Protein AF-0000000077392538 (afdb_homodimer)

Foldseek 3Di:
DVVVVVVVVVVVVVVVVVVVVVVVVVVVVVVVVVLLVVLVVLLVVLVVCCVVLCQDPVNVVVQLVVLQVVQADPVPRDGDSNSSSVSSNVSSVVSSVVSVVVVVVQVVCVVPPRVVVVVVVVVVVVVVVVVVVVVVVVVVVVVVVVVVVVVPPDDPDPPPPD/DVVVVVVVVVVVVVVVVVVVVVVVVVVVVVVVVVLLVVLVVLLVVLVVCCVVLCQDPVNVVVQLVVLQVVQADPVPRDGDSNSSSVSSNVSSVVSSVVSVVVVVVQVVCVVPPRVVVVVVVVVVVVVVVVVVVVVVVVVVVVVVVVVVVVVPPDDPDDPPPD

pLDDT: mean 72.35, std 24.2, range [23.38, 97.94]

Solvent-accessible surface area (backbone atoms only — not comparable to full-atom values): 17116 Å² total; per-residue (Å²): 104,68,68,59,53,53,50,51,36,53,50,47,52,50,47,38,51,52,50,51,52,51,35,51,52,34,46,53,52,30,52,57,39,45,52,52,50,51,47,49,50,52,39,50,52,52,56,62,54,28,68,77,51,66,65,46,40,46,58,47,12,44,52,51,51,51,24,48,64,71,18,40,37,88,88,79,67,46,65,40,64,67,57,25,44,52,43,43,38,53,54,48,52,51,50,49,51,51,32,50,49,48,48,49,50,42,52,61,42,16,75,67,72,49,48,62,55,52,56,49,46,53,50,46,48,48,46,46,49,49,45,48,49,47,46,48,50,46,48,50,48,50,51,48,48,50,54,55,53,67,66,57,69,60,82,78,74,82,78,76,77,124,106,68,67,57,51,54,51,52,35,53,51,46,52,51,49,38,51,52,49,50,52,51,35,51,54,35,45,54,50,29,53,56,39,47,52,54,50,52,47,50,49,52,38,49,52,52,54,63,53,28,69,78,50,65,66,46,41,46,57,48,12,44,51,52,52,51,26,48,63,72,19,41,36,88,87,79,67,45,66,41,63,67,55,26,44,50,44,43,38,53,54,47,50,52,49,48,52,52,32,50,49,48,48,50,50,43,51,61,43,16,74,66,75,48,47,62,57,51,57,48,48,52,51,47,47,49,46,46,51,50,45,47,50,48,46,49,50,46,48,50,48,49,51,52,48,49,56,56,54,67,65,56,72,60,82,79,74,79,80,72,79,124

Structure (mmCIF, N/CA/C/O backbone):
data_AF-0000000077392538-model_v1
#
loop_
_entity.id
_entity.type
_entity.pdbx_description
1 polymer 'Uncharacterized protein'
#
loop_
_atom_site.group_PDB
_atom_site.id
_atom_site.type_symbol
_atom_site.label_atom_id
_atom_site.label_alt_id
_atom_site.label_comp_id
_atom_site.label_asym_id
_atom_site.label_entity_id
_atom_site.label_seq_id
_atom_site.pdbx_PDB_ins_code
_atom_site.Cartn_x
_atom_site.Cartn_y
_atom_site.Cartn_z
_atom_site.occupancy
_atom_site.B_iso_or_equiv
_atom_site.auth_seq_id
_atom_site.auth_comp_id
_atom_site.auth_asym_id
_atom_site.auth_atom_id
_atom_site.pdbx_PDB_model_num
ATOM 1 N N . ASP A 1 1 ? 5.191 -51.5 -17.812 1 85.44 1 ASP A N 1
ATOM 2 C CA . ASP A 1 1 ? 3.932 -52 -18.359 1 85.44 1 ASP A CA 1
ATOM 3 C C . ASP A 1 1 ? 2.971 -50.844 -18.656 1 85.44 1 ASP A C 1
ATOM 5 O O . ASP A 1 1 ? 3.141 -49.75 -18.141 1 85.44 1 ASP A O 1
ATOM 9 N N . ARG A 1 2 ? 2.105 -51.125 -19.625 1 90.12 2 ARG A N 1
ATOM 10 C CA . ARG A 1 2 ? 1.117 -50.125 -20.047 1 90.12 2 ARG A CA 1
ATOM 11 C C . ARG A 1 2 ? 0.293 -49.625 -18.859 1 90.12 2 ARG A C 1
ATOM 13 O O . ARG A 1 2 ? -0.03 -48.438 -18.766 1 90.12 2 ARG A O 1
ATOM 20 N N . SER A 1 3 ? 0.02 -50.5 -17.938 1 91.38 3 SER A N 1
ATOM 21 C CA . SER A 1 3 ? -0.771 -50.156 -16.75 1 91.38 3 SER A CA 1
ATOM 22 C C . SER A 1 3 ? -0.039 -49.156 -15.867 1 91.38 3 SER A C 1
ATOM 24 O O . SER A 1 3 ? -0.646 -48.219 -15.352 1 91.38 3 SER A O 1
ATOM 26 N N . ASP A 1 4 ? 1.268 -49.406 -15.68 1 93.56 4 ASP A N 1
ATOM 27 C CA . ASP A 1 4 ? 2.086 -48.5 -14.867 1 93.56 4 ASP A CA 1
ATOM 28 C C . ASP A 1 4 ? 2.158 -47.094 -15.5 1 93.56 4 ASP A C 1
ATOM 30 O O . ASP A 1 4 ? 2.084 -46.094 -14.797 1 93.56 4 ASP A O 1
ATOM 34 N N . LEU A 1 5 ? 2.33 -47.062 -16.891 1 93.38 5 LEU A N 1
ATOM 35 C CA . LEU A 1 5 ? 2.418 -45.781 -17.609 1 93.38 5 LEU A CA 1
ATOM 36 C C . LEU A 1 5 ? 1.112 -45 -17.5 1 93.38 5 LEU A C 1
ATOM 38 O O . LEU A 1 5 ? 1.126 -43.781 -17.344 1 93.38 5 LEU A O 1
ATOM 42 N N . MET A 1 6 ? -0.049 -45.719 -17.609 1 93.88 6 MET A N 1
ATOM 43 C CA . MET A 1 6 ? -1.365 -45.094 -17.484 1 93.88 6 MET A CA 1
ATOM 44 C C . MET A 1 6 ? -1.565 -44.531 -16.094 1 93.88 6 MET A C 1
ATOM 46 O O . MET A 1 6 ? -2.145 -43.438 -15.945 1 93.88 6 MET A O 1
ATOM 50 N N . ASP A 1 7 ? -1.05 -45.25 -15.078 1 95.38 7 ASP A N 1
ATOM 51 C CA . ASP A 1 7 ? -1.126 -44.781 -13.695 1 95.38 7 ASP A CA 1
ATOM 52 C C . ASP A 1 7 ? -0.301 -43.5 -13.516 1 95.38 7 ASP A C 1
ATOM 54 O O . ASP A 1 7 ? -0.741 -42.562 -12.852 1 95.38 7 ASP A O 1
ATOM 58 N N . GLN A 1 8 ? 0.878 -43.531 -14.055 1 95.69 8 GLN A N 1
ATOM 59 C CA . GLN A 1 8 ? 1.755 -42.344 -13.953 1 95.69 8 GLN A CA 1
ATOM 60 C C . GLN A 1 8 ? 1.142 -41.156 -14.648 1 95.69 8 GLN A C 1
ATOM 62 O O . GLN A 1 8 ? 1.219 -40.031 -14.133 1 95.69 8 GLN A O 1
ATOM 67 N N . LEU A 1 9 ? 0.521 -41.312 -15.758 1 96.5 9 LEU A N 1
ATOM 68 C CA . LEU A 1 9 ? -0.132 -40.25 -16.484 1 96.5 9 LEU A CA 1
ATOM 69 C C . LEU A 1 9 ? -1.296 -39.656 -15.688 1 96.5 9 LEU A C 1
ATOM 71 O O . LEU A 1 9 ? -1.452 -38.438 -15.602 1 96.5 9 LEU A O 1
ATOM 75 N N . THR A 1 10 ? -2.104 -40.594 -15.188 1 95.81 10 THR A N 1
ATOM 76 C CA . THR A 1 10 ? -3.23 -40.156 -14.367 1 95.81 10 THR A CA 1
ATOM 77 C C . THR A 1 10 ? -2.75 -39.312 -13.195 1 95.81 10 THR A C 1
ATOM 79 O O . THR A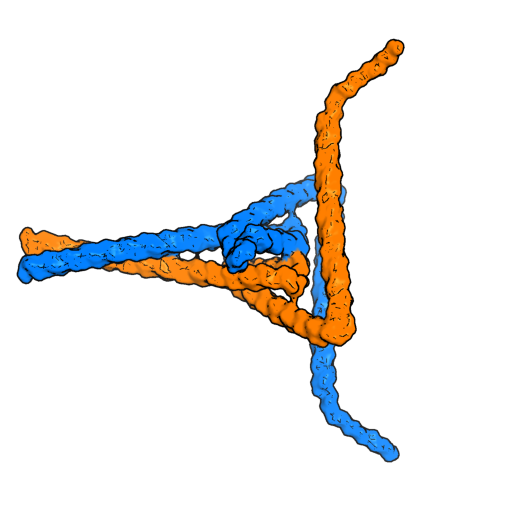 1 10 ? -3.33 -38.25 -12.898 1 95.81 10 THR A O 1
ATOM 82 N N . ARG A 1 11 ? -1.688 -39.625 -12.531 1 96.44 11 ARG A N 1
ATOM 83 C CA . ARG A 1 11 ? -1.139 -38.906 -11.406 1 96.44 11 ARG A CA 1
ATOM 84 C C . ARG A 1 11 ? -0.616 -37.531 -11.852 1 96.44 11 ARG A C 1
ATOM 86 O O . ARG A 1 11 ? -0.825 -36.531 -11.164 1 96.44 11 ARG A O 1
ATOM 93 N N . SER A 1 12 ? 0.036 -37.594 -12.961 1 96.31 12 SER A N 1
ATOM 94 C CA . SER A 1 12 ? 0.588 -36.344 -13.477 1 96.31 12 SER A CA 1
ATOM 95 C C . SER A 1 12 ? -0.518 -35.344 -13.82 1 96.31 12 SER A C 1
ATOM 97 O O . SER A 1 12 ? -0.391 -34.156 -13.555 1 96.31 12 SER A O 1
ATOM 99 N N . GLU A 1 13 ? -1.588 -35.875 -14.352 1 95.69 13 GLU A N 1
ATOM 100 C CA . GLU A 1 13 ? -2.727 -35.031 -14.703 1 95.69 13 GLU A CA 1
ATOM 101 C C . GLU A 1 13 ? -3.387 -34.438 -13.453 1 95.69 13 GLU A C 1
ATOM 103 O O . GLU A 1 13 ? -3.826 -33.281 -13.445 1 95.69 13 GLU A O 1
ATOM 108 N N . GLU A 1 14 ? -3.434 -35.219 -12.461 1 96.31 14 GLU A N 1
ATOM 109 C CA . GLU A 1 14 ? -3.973 -34.75 -11.188 1 96.31 14 GLU A CA 1
ATOM 110 C C . GLU A 1 14 ? -3.1 -33.656 -10.594 1 96.31 14 GLU A C 1
ATOM 112 O O . GLU A 1 14 ? -3.613 -32.656 -10.07 1 96.31 14 GLU A O 1
ATOM 117 N N . ASP A 1 15 ? -1.829 -33.875 -10.672 1 97.12 15 ASP A N 1
ATOM 118 C CA . ASP A 1 15 ? -0.884 -32.875 -10.203 1 97.12 15 ASP A CA 1
ATOM 119 C C . ASP A 1 15 ? -1.049 -31.578 -10.977 1 97.12 15 ASP A C 1
ATOM 121 O O . ASP A 1 15 ? -1.02 -30.484 -10.391 1 97.12 15 ASP A O 1
ATOM 125 N N . LYS A 1 16 ? -1.181 -31.719 -12.227 1 96.75 16 LYS A N 1
ATOM 126 C CA . LYS A 1 16 ? -1.375 -30.547 -13.07 1 96.75 16 LYS A CA 1
ATOM 127 C C . LYS A 1 16 ? -2.621 -29.766 -12.656 1 96.75 16 LYS A C 1
ATOM 129 O O . LYS A 1 16 ? -2.602 -28.531 -12.609 1 96.75 16 LYS A O 1
ATOM 134 N N . GLN A 1 17 ? -3.59 -30.5 -12.422 1 96.31 17 GLN A N 1
ATOM 135 C CA . GLN A 1 17 ? -4.836 -29.875 -12 1 96.31 17 GLN A CA 1
ATOM 136 C C . GLN A 1 17 ? -4.656 -29.125 -10.68 1 96.31 17 GLN A C 1
ATOM 138 O O . GLN A 1 17 ? -5.156 -28.016 -10.523 1 96.31 17 GLN A O 1
ATOM 143 N N . THR A 1 18 ? -3.975 -29.766 -9.766 1 97.62 18 THR A N 1
ATOM 144 C CA . THR A 1 18 ? -3.703 -29.141 -8.477 1 97.62 18 THR A CA 1
ATOM 145 C C . THR A 1 18 ? -2.846 -27.891 -8.648 1 97.62 18 THR A C 1
ATOM 147 O O . THR A 1 18 ? -3.127 -26.859 -8.047 1 97.62 18 THR A O 1
ATOM 150 N N . LEU A 1 19 ? -1.848 -27.984 -9.461 1 97.88 19 LEU A N 1
ATOM 151 C CA . LEU A 1 19 ? -0.959 -26.859 -9.727 1 97.88 19 LEU A CA 1
ATOM 152 C C . LEU A 1 19 ? -1.718 -25.719 -10.391 1 97.88 19 LEU A C 1
ATOM 154 O O . LEU A 1 19 ? -1.49 -24.547 -10.07 1 97.88 19 LEU A O 1
ATOM 158 N N . THR A 1 20 ? -2.578 -26.109 -11.32 1 97.69 20 THR A N 1
ATOM 159 C CA . THR A 1 20 ? -3.379 -25.109 -12.016 1 97.69 20 THR A CA 1
ATOM 160 C C . THR A 1 20 ? -4.266 -24.344 -11.039 1 97.69 20 THR A C 1
ATOM 162 O O . THR A 1 20 ? -4.367 -23.125 -11.109 1 97.69 20 THR A O 1
ATOM 165 N N . LYS A 1 21 ? -4.871 -25.062 -10.125 1 97.62 21 LYS A N 1
ATOM 166 C CA . LYS A 1 21 ? -5.711 -24.438 -9.109 1 97.62 21 LYS A CA 1
ATOM 167 C C . LYS A 1 21 ? -4.895 -23.5 -8.227 1 97.62 21 LYS A C 1
ATOM 169 O O . LYS A 1 21 ? -5.312 -22.375 -7.953 1 97.62 21 LYS A O 1
ATOM 174 N N . SER A 1 22 ? -3.768 -23.969 -7.824 1 97.81 22 SER A N 1
ATOM 175 C CA . SER A 1 22 ? -2.895 -23.156 -6.973 1 97.81 22 SER A CA 1
ATOM 176 C C . SER A 1 22 ? -2.422 -21.906 -7.695 1 97.81 22 SER A C 1
ATOM 178 O O . SER A 1 22 ? -2.307 -20.844 -7.09 1 97.81 22 SER A O 1
ATOM 180 N N . LEU A 1 23 ? -2.094 -22.062 -8.945 1 97.88 23 LEU A N 1
ATOM 181 C CA . LEU A 1 23 ? -1.659 -20.922 -9.742 1 97.88 23 LEU A CA 1
ATOM 182 C C . LEU A 1 23 ? -2.768 -19.891 -9.859 1 97.88 23 LEU A C 1
ATOM 184 O O . LEU A 1 23 ? -2.514 -18.688 -9.727 1 97.88 23 LEU A O 1
ATOM 188 N N . PHE A 1 24 ? -3.908 -20.391 -10.039 1 97.12 24 PHE A N 1
ATOM 189 C CA . PHE A 1 24 ? -5.051 -19.484 -10.133 1 97.12 24 PHE A CA 1
ATOM 190 C C . PHE A 1 24 ? -5.25 -18.734 -8.828 1 97.12 24 PHE A C 1
ATOM 192 O O . PHE A 1 24 ? -5.496 -17.531 -8.836 1 97.12 24 PHE A O 1
ATOM 199 N N . GLU A 1 25 ? -5.082 -19.328 -7.742 1 96.38 25 GLU A N 1
ATOM 200 C CA . GLU A 1 25 ? -5.262 -18.688 -6.438 1 96.38 25 GLU A CA 1
ATOM 201 C C . GLU A 1 25 ? -4.188 -17.641 -6.188 1 96.38 25 GLU A C 1
ATOM 203 O O . GLU A 1 25 ? -4.48 -16.547 -5.688 1 96.38 25 GLU A O 1
ATOM 208 N N . ALA A 1 26 ? -3.025 -17.984 -6.543 1 96.69 26 ALA A N 1
ATOM 209 C CA . ALA A 1 26 ? -1.908 -17.062 -6.363 1 96.69 26 ALA A CA 1
ATOM 210 C C . ALA A 1 26 ? -2.053 -15.836 -7.266 1 96.69 26 ALA A C 1
ATOM 212 O O . ALA A 1 26 ? -1.765 -14.711 -6.848 1 96.69 26 ALA A O 1
ATOM 213 N N . GLU A 1 27 ? -2.525 -16.047 -8.461 1 96.31 27 GLU A N 1
ATOM 214 C CA . GLU A 1 27 ? -2.688 -14.945 -9.406 1 96.31 27 GLU A CA 1
ATOM 215 C C . GLU A 1 27 ? -3.832 -14.023 -8.992 1 96.31 27 GLU A C 1
ATOM 217 O O . GLU A 1 27 ? -3.748 -12.805 -9.164 1 96.31 27 GLU A O 1
ATOM 222 N N . TYR A 1 28 ? -4.867 -14.617 -8.484 1 95.31 28 TYR A N 1
ATOM 223 C CA . TYR A 1 28 ? -5.988 -13.82 -8.016 1 95.31 28 TYR A CA 1
ATOM 224 C C . TYR A 1 28 ? -5.566 -12.898 -6.875 1 95.31 28 TYR A C 1
ATOM 226 O O . TYR A 1 28 ? -5.879 -11.703 -6.879 1 95.31 28 TYR A O 1
ATOM 234 N N . GLU A 1 29 ? -4.836 -13.453 -5.945 1 94.69 29 GLU A N 1
ATOM 235 C CA . GLU A 1 29 ? -4.348 -12.656 -4.824 1 94.69 29 GLU A CA 1
ATOM 236 C C . GLU A 1 29 ? -3.359 -11.594 -5.289 1 94.69 29 GLU A C 1
ATOM 238 O O . GLU A 1 29 ? -3.387 -10.461 -4.809 1 94.69 29 GLU A O 1
ATOM 243 N N . ALA A 1 30 ? -2.533 -12.023 -6.188 1 95.94 30 ALA A N 1
ATOM 244 C CA . ALA A 1 30 ? -1.553 -11.078 -6.719 1 95.94 30 ALA A CA 1
ATOM 245 C C . ALA A 1 30 ? -2.24 -9.898 -7.398 1 95.94 30 ALA A C 1
ATOM 247 O O . ALA A 1 30 ? -1.785 -8.758 -7.285 1 95.94 30 ALA A O 1
ATOM 248 N N . GLU A 1 31 ? -3.293 -10.148 -8.133 1 95.19 31 GLU A N 1
ATOM 249 C CA . GLU A 1 31 ? -4.027 -9.086 -8.82 1 95.19 31 GLU A CA 1
ATOM 250 C C . GLU A 1 31 ? -4.641 -8.109 -7.82 1 95.19 31 GLU A C 1
ATOM 252 O O . GLU A 1 31 ? -4.621 -6.895 -8.047 1 95.19 31 GLU A O 1
ATOM 257 N N . ARG A 1 32 ? -5.191 -8.648 -6.734 1 96.56 32 ARG A N 1
ATOM 258 C CA . ARG A 1 32 ? -5.73 -7.805 -5.676 1 96.56 32 ARG A CA 1
ATOM 259 C C . ARG A 1 32 ? -4.641 -6.938 -5.055 1 96.56 32 ARG A C 1
ATOM 261 O O . ARG A 1 32 ? -4.832 -5.734 -4.863 1 96.56 32 ARG A O 1
ATOM 268 N N . LEU A 1 33 ? -3.586 -7.492 -4.812 1 97.06 33 LEU A N 1
ATOM 269 C CA . LEU A 1 33 ? -2.459 -6.809 -4.188 1 97.06 33 LEU A CA 1
ATOM 270 C C . LEU A 1 33 ? -1.831 -5.809 -5.152 1 97.06 33 LEU A C 1
ATOM 272 O O . LEU A 1 33 ? -1.381 -4.738 -4.738 1 97.06 33 LEU A O 1
ATOM 276 N N . ARG A 1 34 ? -1.811 -6.121 -6.406 1 97.5 34 ARG A N 1
ATOM 277 C CA . ARG A 1 34 ? -1.326 -5.195 -7.426 1 97.5 34 ARG A CA 1
ATOM 278 C C . ARG A 1 34 ? -2.199 -3.945 -7.488 1 97.5 34 ARG A C 1
ATOM 280 O O . ARG A 1 34 ? -1.7 -2.842 -7.723 1 97.5 34 ARG A O 1
ATOM 287 N N . THR A 1 35 ? -3.451 -4.152 -7.328 1 97.19 35 THR A N 1
ATOM 288 C CA . THR A 1 35 ? -4.371 -3.018 -7.285 1 97.19 35 THR A CA 1
ATOM 289 C C . THR A 1 35 ? -4 -2.064 -6.152 1 97.19 35 THR A C 1
ATOM 291 O O . THR A 1 35 ? -4 -0.845 -6.336 1 97.19 35 THR A O 1
ATOM 294 N N . ILE A 1 36 ? -3.615 -2.564 -4.996 1 97.44 36 ILE A N 1
ATOM 295 C CA . ILE A 1 36 ? -3.195 -1.775 -3.846 1 97.44 36 ILE A CA 1
ATOM 296 C C . ILE A 1 36 ? -1.921 -1.005 -4.188 1 97.44 36 ILE A C 1
ATOM 298 O O . ILE A 1 36 ? -1.839 0.204 -3.955 1 97.44 36 ILE A O 1
ATOM 302 N N . GLU A 1 37 ? -1.034 -1.724 -4.801 1 97.31 37 GLU A N 1
ATOM 303 C CA . GLU A 1 37 ? 0.237 -1.102 -5.156 1 97.31 37 GLU A CA 1
ATOM 304 C C . GLU A 1 37 ? 0.039 0.018 -6.172 1 97.31 37 GLU A C 1
ATOM 306 O O . GLU A 1 37 ? 0.63 1.092 -6.047 1 97.31 37 GLU A O 1
ATOM 311 N N . ASP A 1 38 ? -0.751 -0.265 -7.156 1 95.94 38 ASP A N 1
ATOM 312 C CA . ASP A 1 38 ? -0.995 0.706 -8.219 1 95.94 38 ASP A CA 1
ATOM 313 C C . ASP A 1 38 ? -1.642 1.974 -7.668 1 95.94 38 ASP A C 1
ATOM 315 O O . ASP A 1 38 ? -1.264 3.084 -8.047 1 95.94 38 ASP A O 1
ATOM 319 N N . LYS A 1 39 ? -2.615 1.73 -6.852 1 95.69 39 LYS A N 1
ATOM 320 C CA . LYS A 1 39 ? -3.285 2.885 -6.262 1 95.69 39 LYS A CA 1
ATOM 321 C C . LYS A 1 39 ? -2.336 3.674 -5.363 1 95.69 39 LYS A C 1
ATOM 323 O O . LYS A 1 39 ? -2.338 4.906 -5.379 1 95.69 39 LYS A O 1
ATOM 328 N N . LEU A 1 40 ? -1.559 3 -4.59 1 97.25 40 LEU A N 1
ATOM 329 C CA . LEU A 1 40 ? -0.588 3.648 -3.715 1 97.25 40 LEU A CA 1
ATOM 330 C C . LEU A 1 40 ? 0.453 4.41 -4.527 1 97.25 40 LEU A C 1
ATOM 332 O O . LEU A 1 40 ? 0.823 5.531 -4.172 1 97.25 40 LEU A O 1
ATOM 336 N N . ARG A 1 41 ? 0.839 3.875 -5.617 1 94.94 41 ARG A N 1
ATOM 337 C CA . ARG A 1 41 ? 1.793 4.535 -6.5 1 94.94 41 ARG A CA 1
ATOM 338 C C . ARG A 1 41 ? 1.212 5.824 -7.07 1 94.94 41 ARG A C 1
ATOM 340 O O . ARG A 1 41 ? 1.901 6.844 -7.141 1 94.94 41 ARG A O 1
ATOM 347 N N . SER A 1 42 ? 0.023 5.699 -7.457 1 92.69 42 SER A N 1
ATOM 348 C CA . SER A 1 42 ? -0.661 6.863 -8.008 1 92.69 42 SER A CA 1
ATOM 349 C C . SER A 1 42 ? -0.761 7.984 -6.977 1 92.69 42 SER A C 1
ATOM 351 O O . SER A 1 42 ? -0.483 9.148 -7.285 1 92.69 42 SER A O 1
ATOM 353 N N . VAL A 1 43 ? -1.069 7.672 -5.754 1 93.75 43 VAL A N 1
ATOM 354 C CA . VAL A 1 43 ? -1.211 8.648 -4.676 1 93.75 43 VAL A CA 1
ATOM 355 C C . VAL A 1 43 ? 0.147 9.266 -4.363 1 93.75 43 VAL A C 1
ATOM 357 O O . VAL A 1 43 ? 0.262 10.492 -4.234 1 93.75 43 VAL A O 1
ATOM 360 N N . LEU A 1 44 ? 1.139 8.461 -4.332 1 93.62 44 LEU A N 1
ATOM 361 C CA . LEU A 1 44 ? 2.473 8.945 -3.998 1 93.62 44 LEU A CA 1
ATOM 362 C C . LEU A 1 44 ? 3.01 9.859 -5.094 1 93.62 44 LEU A C 1
ATOM 364 O O . LEU A 1 44 ? 3.691 10.844 -4.809 1 93.62 44 LEU A O 1
ATOM 368 N N . ARG A 1 45 ? 2.654 9.547 -6.285 1 90.12 45 ARG A N 1
ATOM 369 C CA . ARG A 1 45 ? 3.066 10.398 -7.395 1 90.12 45 ARG A CA 1
ATOM 370 C C . ARG A 1 45 ? 2.432 11.781 -7.289 1 90.12 45 ARG A C 1
ATOM 372 O O . ARG A 1 45 ? 3.111 12.797 -7.457 1 90.12 45 ARG A O 1
ATOM 379 N N . THR A 1 46 ? 1.192 11.75 -6.988 1 87.19 46 THR A N 1
ATOM 380 C CA . THR A 1 46 ? 0.483 13.016 -6.852 1 87.19 46 THR A CA 1
ATOM 381 C C . THR A 1 46 ? 1.009 13.805 -5.656 1 87.19 46 THR A C 1
ATOM 383 O O . THR A 1 46 ? 1.201 15.023 -5.746 1 87.19 46 THR A O 1
ATOM 386 N N . MET A 1 47 ? 1.321 13.148 -4.594 1 86.62 47 MET A N 1
ATOM 387 C CA . MET A 1 47 ? 1.792 13.812 -3.381 1 86.62 47 MET A CA 1
ATOM 388 C C . MET A 1 47 ? 3.191 14.383 -3.582 1 86.62 47 MET A C 1
ATOM 390 O O . MET A 1 47 ? 3.5 15.469 -3.08 1 86.62 47 MET A O 1
ATOM 394 N N . ALA A 1 48 ? 3.934 13.664 -4.285 1 86.12 48 ALA A N 1
ATOM 395 C CA . ALA A 1 48 ? 5.297 14.117 -4.551 1 86.12 48 ALA A CA 1
ATOM 396 C C . ALA A 1 48 ? 5.297 15.375 -5.418 1 86.12 48 ALA A C 1
ATOM 398 O O . ALA A 1 48 ? 6.191 16.219 -5.305 1 86.12 48 ALA A O 1
ATOM 399 N N . ALA A 1 49 ? 4.309 15.477 -6.203 1 78.44 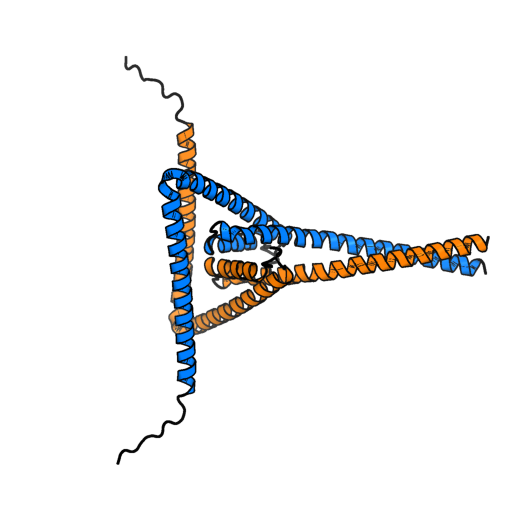49 ALA A N 1
ATOM 400 C CA . ALA A 1 49 ? 4.211 16.625 -7.105 1 78.44 49 ALA A CA 1
ATOM 401 C C . ALA A 1 49 ? 3.645 17.844 -6.383 1 78.44 49 ALA A C 1
ATOM 403 O O . ALA A 1 49 ? 3.822 18.969 -6.836 1 78.44 49 ALA A O 1
ATOM 404 N N . LEU A 1 50 ? 3.045 17.641 -5.254 1 70.62 50 LEU A N 1
ATOM 405 C CA . LEU A 1 50 ? 2.354 18.703 -4.523 1 70.62 50 LEU A CA 1
ATOM 406 C C . LEU A 1 50 ? 3.352 19.672 -3.885 1 70.62 50 LEU A C 1
ATOM 408 O O . LEU A 1 50 ? 3.023 20.828 -3.627 1 70.62 50 LEU A O 1
ATOM 412 N N . HIS A 1 51 ? 4.496 19.172 -3.559 1 64.56 51 HIS A N 1
ATOM 413 C CA . HIS A 1 51 ? 5.484 20.125 -3.062 1 64.56 51 HIS A CA 1
ATOM 414 C C . HIS A 1 51 ? 5.566 21.359 -3.963 1 64.56 51 HIS A C 1
ATOM 416 O O . HIS A 1 51 ? 5.738 22.469 -3.477 1 64.56 51 HIS A O 1
ATOM 422 N N . THR A 1 52 ? 5.316 21.031 -5.125 1 60.34 52 THR A N 1
ATOM 423 C CA . THR A 1 52 ? 5.383 22.156 -6.055 1 60.34 52 THR A CA 1
ATOM 424 C C . THR A 1 52 ? 4.098 22.984 -6 1 60.34 52 THR A C 1
ATOM 426 O O . THR A 1 52 ? 4.074 24.125 -6.441 1 60.34 52 THR A O 1
ATOM 429 N N . MET A 1 53 ? 3.064 22.453 -5.398 1 61.16 53 MET A N 1
ATOM 430 C CA . MET A 1 53 ? 1.753 23.078 -5.445 1 61.16 53 MET A CA 1
ATOM 431 C C . MET A 1 53 ? 1.451 23.797 -4.133 1 61.16 53 MET A C 1
ATOM 433 O O . MET A 1 53 ? 0.398 24.422 -3.99 1 61.16 53 MET A O 1
ATOM 437 N N . SER A 1 54 ? 2.373 23.766 -3.213 1 65.69 54 SER A N 1
ATOM 438 C CA . SER A 1 54 ? 2.258 24.484 -1.95 1 65.69 54 SER A CA 1
ATOM 439 C C . SER A 1 54 ? 1.21 23.844 -1.044 1 65.69 54 SER A C 1
ATOM 441 O O . SER A 1 54 ? 0.418 24.547 -0.412 1 65.69 54 SER A O 1
ATOM 443 N N . LEU A 1 55 ? 1.006 22.625 -1.21 1 73.75 55 LEU A N 1
ATOM 444 C CA . LEU A 1 55 ? 0.135 21.969 -0.241 1 73.75 55 LEU A CA 1
ATOM 445 C C . LEU A 1 55 ? 0.748 22 1.154 1 73.75 55 LEU A C 1
ATOM 447 O O . LEU A 1 55 ? 1.868 21.531 1.358 1 73.75 55 LEU A O 1
ATOM 451 N N . SER A 1 56 ? -0.014 22.641 1.997 1 76.88 56 SER A N 1
ATOM 452 C CA . SER A 1 56 ? 0.501 22.828 3.35 1 76.88 56 SER A CA 1
ATOM 453 C C . SER A 1 56 ? 0.542 21.5 4.109 1 76.88 56 SER A C 1
ATOM 455 O O . SER A 1 56 ? -0.184 20.562 3.771 1 76.88 56 SER A O 1
ATOM 457 N N . ARG A 1 57 ? 1.353 21.5 5.113 1 81.88 57 ARG A N 1
ATOM 458 C CA . ARG A 1 57 ? 1.421 20.344 6.008 1 81.88 57 ARG A CA 1
ATOM 459 C C . ARG A 1 57 ? 0.063 20.062 6.645 1 81.88 57 ARG A C 1
ATOM 461 O O . ARG A 1 57 ? -0.344 18.906 6.77 1 81.88 57 ARG A O 1
ATOM 468 N N . ARG A 1 58 ? -0.61 21.109 6.91 1 85 58 ARG A N 1
ATOM 469 C CA . ARG A 1 58 ? -1.916 20.984 7.551 1 85 58 ARG A CA 1
ATOM 470 C C . ARG A 1 58 ? -2.932 20.359 6.602 1 85 58 ARG A C 1
ATOM 472 O O . ARG A 1 58 ? -3.717 19.5 7.008 1 85 58 ARG A O 1
ATOM 479 N N . SER A 1 59 ? -2.887 20.781 5.367 1 86.06 59 SER A N 1
ATOM 480 C CA . SER A 1 59 ? -3.82 20.25 4.379 1 86.06 59 SER A CA 1
ATOM 481 C C . SER A 1 59 ? -3.564 18.781 4.113 1 86.06 59 SER A C 1
ATOM 483 O O . SER A 1 59 ? -4.504 17.984 4.027 1 86.06 59 SER A O 1
ATOM 485 N N . VAL A 1 60 ? -2.336 18.484 4.062 1 89.06 60 VAL A N 1
ATOM 486 C CA . VAL A 1 60 ? -1.966 17.078 3.832 1 89.06 60 VAL A CA 1
ATOM 487 C C . VAL A 1 60 ? -2.398 16.234 5.023 1 89.06 60 VAL A C 1
ATOM 489 O O . VAL A 1 60 ? -2.994 15.164 4.844 1 89.06 60 VAL A O 1
ATOM 492 N N . GLY A 1 61 ? -2.115 16.703 6.199 1 88.69 61 GLY A N 1
ATOM 493 C CA . GLY A 1 61 ? -2.533 16 7.402 1 88.69 61 GLY A CA 1
ATOM 494 C C . GLY A 1 61 ? -4.035 15.805 7.488 1 88.69 61 GLY A C 1
ATOM 495 O O . GLY A 1 61 ? -4.508 14.734 7.871 1 88.69 61 GLY A O 1
ATOM 496 N N . ARG A 1 62 ? -4.758 16.859 7.121 1 86.12 62 ARG A N 1
ATOM 497 C CA . ARG A 1 62 ? -6.215 16.766 7.121 1 86.12 62 ARG A CA 1
ATOM 498 C C . ARG A 1 62 ? -6.699 15.672 6.172 1 86.12 62 ARG A C 1
ATOM 500 O O . ARG A 1 62 ? -7.562 14.875 6.531 1 86.12 62 ARG A O 1
ATOM 507 N N . ILE A 1 63 ? -6.152 15.672 4.992 1 90.44 63 ILE A N 1
ATOM 508 C CA . ILE A 1 63 ? -6.547 14.711 3.969 1 90.44 63 ILE A CA 1
ATOM 509 C C . ILE A 1 63 ? -6.297 13.289 4.469 1 90.44 63 ILE A C 1
ATOM 511 O O . ILE A 1 63 ? -7.156 12.414 4.332 1 90.44 63 ILE A O 1
ATOM 515 N N . ILE A 1 64 ? -5.137 13.109 5.098 1 93 64 ILE A N 1
ATOM 516 C CA . ILE A 1 64 ? -4.738 11.789 5.562 1 93 64 ILE A CA 1
ATOM 517 C C . ILE A 1 64 ? -5.652 11.344 6.707 1 93 64 ILE A C 1
ATOM 519 O O . ILE A 1 64 ? -6.176 10.227 6.699 1 93 64 ILE A O 1
ATOM 523 N N . ILE A 1 65 ? -5.891 12.258 7.641 1 89.81 65 ILE A N 1
ATOM 524 C CA . ILE A 1 65 ? -6.688 11.945 8.82 1 89.81 65 ILE A CA 1
ATOM 525 C C . ILE A 1 65 ? -8.125 11.633 8.398 1 89.81 65 ILE A C 1
ATOM 527 O O . ILE A 1 65 ? -8.711 10.656 8.859 1 89.81 65 ILE A O 1
ATOM 531 N N . GLU A 1 66 ? -8.594 12.391 7.508 1 89.31 66 GLU A N 1
ATOM 532 C CA . GLU A 1 66 ? -9.953 12.172 7.023 1 89.31 66 GLU A CA 1
ATOM 533 C C . GLU A 1 66 ? -10.078 10.836 6.293 1 89.31 66 GLU A C 1
ATOM 535 O O . GLU A 1 66 ? -11.078 10.133 6.438 1 89.31 66 GLU A O 1
ATOM 540 N N . ALA A 1 67 ? -9.07 10.547 5.5 1 93.38 67 ALA A N 1
ATOM 541 C CA . ALA A 1 67 ? -9.102 9.289 4.766 1 93.38 67 ALA A CA 1
ATOM 542 C C . ALA A 1 67 ? -9.07 8.094 5.719 1 93.38 67 ALA A C 1
ATOM 544 O O . ALA A 1 67 ? -9.773 7.105 5.508 1 93.38 67 ALA A O 1
ATOM 545 N N . VAL A 1 68 ? -8.297 8.18 6.812 1 93.25 68 VAL A N 1
ATOM 546 C CA . VAL A 1 68 ? -8.227 7.117 7.805 1 93.25 68 VAL A CA 1
ATOM 547 C C . VAL A 1 68 ? -9.586 6.973 8.5 1 93.25 68 VAL A C 1
ATOM 549 O O . VAL A 1 68 ? -10.117 5.863 8.617 1 93.25 68 VAL A O 1
ATOM 552 N N . GLU A 1 69 ? -10.148 8.055 8.875 1 89 69 GLU A N 1
ATOM 553 C CA . GLU A 1 69 ? -11.422 8.055 9.586 1 89 69 GLU A CA 1
ATOM 554 C C . GLU A 1 69 ? -12.523 7.438 8.727 1 89 69 GLU A C 1
ATOM 556 O O . GLU A 1 69 ? -13.383 6.707 9.234 1 89 69 GLU A O 1
ATOM 561 N N . ARG A 1 70 ? -12.414 7.691 7.484 1 92.5 70 ARG A N 1
ATOM 562 C CA . ARG A 1 70 ? -13.445 7.219 6.57 1 92.5 70 ARG A CA 1
ATOM 563 C C . ARG A 1 70 ? -13.266 5.734 6.262 1 92.5 70 ARG A C 1
ATOM 565 O O . ARG A 1 70 ? -14.203 5.074 5.797 1 92.5 70 ARG A O 1
ATOM 572 N N . SER A 1 71 ? -12.047 5.23 6.508 1 93.94 71 SER A N 1
ATOM 573 C CA . SER A 1 71 ? -11.742 3.887 6.027 1 93.94 71 SER A CA 1
ATOM 574 C C . SER A 1 71 ? -11.711 2.883 7.176 1 93.94 71 SER A C 1
ATOM 576 O O . SER A 1 71 ? -11.477 1.692 6.961 1 93.94 71 SER A O 1
ATOM 578 N N . VAL A 1 72 ? -11.992 3.303 8.367 1 92.38 72 VAL A N 1
ATOM 579 C CA . VAL A 1 72 ? -11.969 2.418 9.523 1 92.38 72 VAL A CA 1
ATOM 580 C C . VAL A 1 72 ? -13.383 1.93 9.828 1 92.38 72 VAL A C 1
ATOM 582 O O . VAL A 1 72 ? -14.328 2.725 9.867 1 92.38 72 VAL A O 1
ATOM 585 N N . ASP A 1 73 ? -13.477 0.6 9.953 1 90.44 73 ASP A N 1
ATOM 586 C CA . ASP A 1 73 ? -14.75 0.02 10.367 1 90.44 73 ASP A CA 1
ATOM 587 C C . ASP A 1 73 ? -15.008 0.269 11.852 1 90.44 73 ASP A C 1
ATOM 589 O O . ASP A 1 73 ? -14.211 -0.14 12.703 1 90.44 73 ASP A O 1
ATOM 593 N N . PRO A 1 74 ? -16.141 0.849 12.172 1 86.75 74 PRO A N 1
ATOM 594 C CA . PRO A 1 74 ? -16.406 1.21 13.57 1 86.75 74 PRO A CA 1
ATOM 595 C C . PRO A 1 74 ? -16.547 -0.01 14.477 1 86.75 74 PRO A C 1
ATOM 597 O O . PRO A 1 74 ? -16.266 0.071 15.672 1 86.75 74 PRO A O 1
ATOM 600 N N . GLN A 1 75 ? -16.953 -1.175 13.891 1 88.31 75 GLN A N 1
ATOM 601 C CA . GLN A 1 75 ? -17.188 -2.367 14.695 1 88.31 75 GLN A CA 1
ATOM 602 C C . GLN A 1 75 ? -15.898 -3.168 14.875 1 88.31 75 GLN A C 1
ATOM 604 O O . GLN A 1 75 ? -15.555 -3.561 15.992 1 88.31 75 GLN A O 1
ATOM 609 N N . THR A 1 76 ? -15.047 -3.324 13.844 1 86.12 76 THR A N 1
ATOM 610 C CA . THR A 1 76 ? -13.883 -4.195 13.883 1 86.12 76 THR A CA 1
ATOM 611 C C . THR A 1 76 ? -12.609 -3.381 14.117 1 86.12 76 THR A C 1
ATOM 613 O O . THR A 1 76 ? -11.562 -3.938 14.461 1 86.12 76 THR A O 1
ATOM 616 N N . LYS A 1 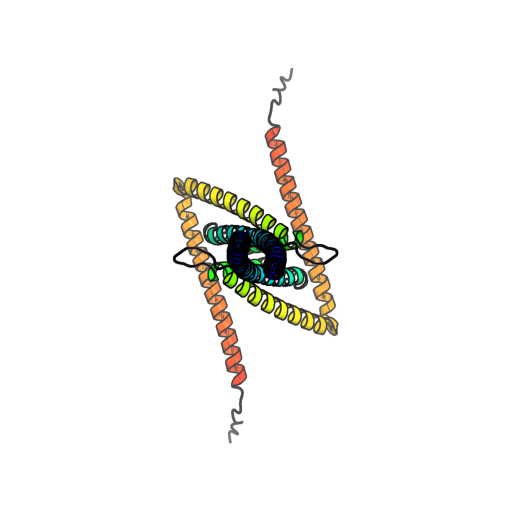77 ? -12.664 -2.133 13.859 1 84.19 77 LYS A N 1
ATOM 617 C CA . LYS A 1 77 ? -11.547 -1.208 13.984 1 84.19 77 LYS A CA 1
ATOM 618 C C . LYS A 1 77 ? -10.484 -1.483 12.922 1 84.19 77 LYS A C 1
ATOM 620 O O . LYS A 1 77 ? -9.352 -1.016 13.031 1 84.19 77 LYS A O 1
ATOM 625 N N . GLU A 1 78 ? -10.945 -2.236 11.93 1 89.69 78 GLU A N 1
ATOM 626 C CA . GLU A 1 78 ? -10.039 -2.518 10.82 1 89.69 78 GLU A CA 1
ATOM 627 C C . GLU A 1 78 ? -10.164 -1.466 9.727 1 89.69 78 GLU A C 1
ATOM 629 O O . GLU A 1 78 ? -11.258 -0.983 9.438 1 89.69 78 GLU A O 1
ATOM 634 N N . CYS A 1 79 ? -9.047 -1.108 9.156 1 92.19 79 CYS A N 1
ATOM 635 C CA . CYS A 1 79 ? -9.031 -0.122 8.086 1 92.19 79 CYS A CA 1
ATOM 636 C C . CYS A 1 79 ? -9.156 -0.796 6.723 1 92.19 79 CYS A C 1
ATOM 638 O O . CYS A 1 79 ? -8.43 -1.75 6.43 1 92.19 79 CYS A O 1
ATOM 640 N N . ASN A 1 80 ? -10.055 -0.389 5.934 1 96.56 80 ASN A N 1
ATOM 641 C CA . ASN A 1 80 ? -10.156 -0.819 4.543 1 96.56 80 ASN A CA 1
ATOM 642 C C . ASN A 1 80 ? -9.148 -0.097 3.658 1 96.56 80 ASN A C 1
ATOM 644 O O . ASN A 1 80 ? -9.352 1.062 3.291 1 96.56 80 ASN A O 1
ATOM 648 N N . ILE A 1 81 ? -8.18 -0.807 3.248 1 97.75 81 ILE A N 1
ATOM 649 C CA . ILE A 1 81 ? -7.035 -0.22 2.562 1 97.75 81 ILE A CA 1
ATOM 650 C C . ILE A 1 81 ? -7.477 0.336 1.209 1 97.75 81 ILE A C 1
ATOM 652 O O . ILE A 1 81 ? -7.066 1.433 0.82 1 97.75 81 ILE A O 1
ATOM 656 N N . ILE A 1 82 ? -8.312 -0.374 0.487 1 97.06 82 ILE A N 1
ATOM 657 C CA . ILE A 1 82 ? -8.742 0.048 -0.842 1 97.06 82 ILE A CA 1
ATOM 658 C C . ILE A 1 82 ? -9.562 1.332 -0.739 1 97.06 82 ILE A C 1
ATOM 660 O O . ILE A 1 82 ? -9.375 2.258 -1.533 1 97.06 82 ILE A O 1
ATOM 664 N N . LYS A 1 83 ? -10.406 1.311 0.194 1 96.19 83 LYS A N 1
ATOM 665 C CA . LYS A 1 83 ? -11.188 2.516 0.437 1 96.19 83 LYS A CA 1
ATOM 666 C C . LYS A 1 83 ? -10.289 3.691 0.812 1 96.19 83 LYS A C 1
ATOM 668 O O . LYS A 1 83 ? -10.477 4.805 0.313 1 96.19 83 LYS A O 1
ATOM 673 N N . PHE A 1 84 ? -9.367 3.506 1.656 1 97.62 84 PHE A N 1
ATOM 674 C CA . PHE A 1 84 ? -8.406 4.516 2.086 1 97.62 84 PHE A CA 1
ATOM 675 C C . PHE A 1 84 ? -7.664 5.102 0.89 1 97.62 84 PHE A C 1
ATOM 677 O O . PHE A 1 84 ? -7.629 6.32 0.71 1 97.62 84 PHE A O 1
ATOM 684 N N . LEU A 1 85 ? -7.18 4.242 0.093 1 97.75 85 LEU A N 1
ATOM 685 C CA . LEU A 1 85 ? -6.395 4.688 -1.053 1 97.75 85 LEU A CA 1
ATOM 686 C C . LEU A 1 85 ? -7.273 5.406 -2.07 1 97.75 85 LEU A C 1
ATOM 688 O O . LEU A 1 85 ? -6.844 6.375 -2.695 1 97.75 85 LEU A O 1
ATOM 692 N N . ALA A 1 86 ? -8.453 4.902 -2.246 1 96.12 86 ALA A N 1
ATOM 693 C CA . ALA A 1 86 ? -9.391 5.559 -3.156 1 96.12 86 ALA A CA 1
ATOM 694 C C . ALA A 1 86 ? -9.711 6.977 -2.682 1 96.12 86 ALA A C 1
ATOM 696 O O . ALA A 1 86 ? -9.781 7.906 -3.488 1 96.12 86 ALA A O 1
ATOM 697 N N . THR A 1 87 ? -9.906 7.105 -1.386 1 95.56 87 THR A N 1
ATOM 698 C CA . THR A 1 87 ? -10.18 8.414 -0.801 1 95.56 87 THR A CA 1
ATOM 699 C C . THR A 1 87 ? -8.992 9.352 -1.001 1 95.56 87 THR A C 1
ATOM 701 O O . THR A 1 87 ? -9.164 10.508 -1.387 1 95.56 87 THR A O 1
ATOM 704 N N . LEU A 1 88 ? -7.816 8.859 -0.751 1 95.44 88 LEU A N 1
ATOM 705 C CA . LEU A 1 88 ? -6.613 9.664 -0.922 1 95.44 88 LEU A CA 1
ATOM 706 C C . LEU A 1 88 ? -6.441 10.086 -2.377 1 95.44 88 LEU A C 1
ATOM 708 O O . LEU A 1 88 ? -6.07 11.227 -2.66 1 95.44 88 LEU A O 1
ATOM 712 N N . GLN A 1 89 ? -6.703 9.188 -3.213 1 93.56 89 GLN A N 1
ATOM 713 C CA . GLN A 1 89 ? -6.574 9.477 -4.637 1 93.56 89 GLN A CA 1
ATOM 714 C C . GLN A 1 89 ? -7.523 10.594 -5.055 1 93.56 89 GLN A C 1
ATOM 716 O O . GLN A 1 89 ? -7.141 11.5 -5.801 1 93.56 89 GLN A O 1
ATOM 721 N N . GLN A 1 90 ? -8.688 10.469 -4.59 1 90.88 90 GLN A N 1
ATOM 722 C CA . GLN A 1 90 ? -9.688 11.484 -4.898 1 90.88 90 GLN A CA 1
ATOM 723 C C . GLN A 1 90 ? -9.266 12.844 -4.352 1 90.88 90 GLN A C 1
ATOM 725 O O . GLN A 1 90 ? -9.289 13.844 -5.074 1 90.88 90 GLN A O 1
ATOM 730 N N . SER A 1 91 ? -8.914 12.859 -3.105 1 88.31 91 SER A N 1
ATOM 731 C CA . SER A 1 91 ? -8.555 14.109 -2.439 1 88.31 91 SER A CA 1
ATOM 732 C C . SER A 1 91 ? -7.301 14.727 -3.062 1 88.31 91 SER A C 1
ATOM 734 O O . SER A 1 91 ? -7.234 15.945 -3.262 1 88.31 91 SER A O 1
ATOM 736 N N . SER A 1 92 ? -6.359 13.883 -3.373 1 83.75 92 SER A N 1
ATOM 737 C CA . SER A 1 92 ? -5.113 14.391 -3.941 1 83.75 92 SER A CA 1
ATOM 738 C C . SER A 1 92 ? -5.328 14.922 -5.355 1 83.75 92 SER A C 1
ATOM 740 O O . SER A 1 92 ? -4.695 15.898 -5.758 1 83.75 92 SER A O 1
ATOM 742 N N . SER A 1 93 ? -6.188 14.242 -6.09 1 83.5 93 SER A N 1
ATOM 743 C CA . SER A 1 93 ? -6.496 14.711 -7.438 1 83.5 93 SER A CA 1
ATOM 744 C C . SER A 1 93 ? -7.199 16.062 -7.406 1 83.5 93 SER A C 1
ATOM 746 O O . SER A 1 93 ? -6.949 16.922 -8.258 1 83.5 93 SER A O 1
ATOM 748 N N . GLU A 1 94 ? -8.078 16.234 -6.465 1 84 94 GLU A N 1
ATOM 749 C CA . GLU A 1 94 ? -8.766 17.5 -6.297 1 84 94 GLU A CA 1
ATOM 750 C C . GLU A 1 94 ? -7.781 18.625 -5.945 1 84 94 GLU A C 1
ATOM 752 O O . GLU A 1 94 ? -7.875 19.734 -6.48 1 84 94 GLU A O 1
ATOM 757 N N . MET A 1 95 ? -6.859 18.203 -5.047 1 78 95 MET A N 1
ATOM 758 C CA . MET A 1 95 ? -5.863 19.188 -4.641 1 78 95 MET A CA 1
ATOM 759 C C . MET A 1 95 ? -4.926 19.516 -5.793 1 78 95 MET A C 1
ATOM 761 O O . MET A 1 95 ? -4.531 20.672 -5.961 1 78 95 MET A O 1
ATOM 765 N N . GLU A 1 96 ? -4.645 18.672 -6.531 1 76.44 96 GLU A N 1
ATOM 766 C CA . GLU A 1 96 ? -3.789 18.891 -7.691 1 76.44 96 GLU A CA 1
ATOM 767 C C . GLU A 1 96 ? -4.477 19.781 -8.719 1 76.44 96 GLU A C 1
ATOM 769 O O . GLU A 1 96 ? -3.842 20.672 -9.305 1 76.44 96 GLU A O 1
ATOM 774 N N . ARG A 1 97 ? -5.652 19.594 -8.914 1 79.25 97 ARG A N 1
ATOM 775 C CA . ARG A 1 97 ? -6.422 20.406 -9.852 1 79.25 97 ARG A CA 1
ATOM 776 C C . ARG A 1 97 ? -6.523 21.859 -9.367 1 79.25 97 ARG A C 1
ATOM 778 O O . ARG A 1 97 ? -6.285 22.797 -10.133 1 79.25 97 ARG A O 1
ATOM 785 N N . LEU A 1 98 ? -6.809 21.984 -8.094 1 75.38 98 LEU A N 1
ATOM 786 C CA . LEU A 1 98 ? -6.938 23.312 -7.508 1 75.38 98 LEU A CA 1
ATOM 787 C C . LEU A 1 98 ? -5.598 24.047 -7.508 1 75.38 98 LEU A C 1
ATOM 789 O O . LEU A 1 98 ? -5.539 25.25 -7.777 1 75.38 98 LEU A O 1
ATOM 793 N N . GLY A 1 99 ? -4.637 23.266 -7.203 1 69 99 GLY A N 1
ATOM 794 C CA . GLY A 1 99 ? -3.309 23.859 -7.211 1 69 99 GLY A CA 1
ATOM 795 C C . GLY A 1 99 ? -2.857 24.297 -8.594 1 69 99 GLY A C 1
ATOM 796 O O . GLY A 1 99 ? -2.279 25.375 -8.758 1 69 99 GLY A O 1
ATOM 797 N N . THR A 1 100 ? -3.113 23.5 -9.531 1 67.38 100 THR A N 1
ATOM 798 C CA . THR A 1 100 ? -2.76 23.828 -10.914 1 67.38 100 THR A CA 1
ATOM 799 C C . THR A 1 100 ? -3.541 25.047 -11.391 1 67.38 100 THR A C 1
ATOM 801 O O . THR A 1 100 ? -2.982 25.922 -12.055 1 67.38 100 THR A O 1
ATOM 804 N N . GLU A 1 101 ? -4.719 25.047 -11.023 1 67.06 101 GLU A N 1
ATOM 805 C CA . GLU A 1 101 ? -5.566 26.172 -11.398 1 67.06 101 GLU A CA 1
ATOM 806 C C . GLU A 1 101 ? -5.078 27.453 -10.742 1 67.06 101 GLU A C 1
ATOM 808 O O . GLU A 1 101 ? -5.07 28.516 -11.383 1 67.06 101 GLU A O 1
ATOM 813 N N . SER A 1 102 ? -4.691 27.266 -9.523 1 65.5 102 SER A N 1
ATOM 814 C CA . SER A 1 102 ? -4.18 28.422 -8.797 1 65.5 102 SER A CA 1
ATOM 815 C C . SER A 1 102 ? -2.873 28.922 -9.406 1 65.5 102 SER A C 1
ATOM 817 O O . SER A 1 102 ? -2.662 30.141 -9.531 1 65.5 102 SER A O 1
ATOM 819 N N . LEU A 1 103 ? -2.088 28 -9.75 1 62.81 103 LEU A N 1
ATOM 820 C CA . LEU A 1 103 ? -0.81 28.344 -10.359 1 62.81 103 LEU A CA 1
ATOM 821 C C . LEU A 1 103 ? -1.017 28.984 -11.734 1 62.81 103 LEU A C 1
ATOM 823 O O . LEU A 1 103 ? -0.329 29.953 -12.086 1 62.81 103 LEU A O 1
ATOM 827 N N . ILE A 1 104 ? -1.881 28.484 -12.422 1 63.38 104 ILE A N 1
ATOM 828 C CA . ILE A 1 104 ? -2.199 29.031 -13.734 1 63.38 104 ILE A CA 1
ATOM 829 C C . ILE A 1 104 ? -2.736 30.453 -13.586 1 63.38 104 ILE A C 1
ATOM 831 O O . ILE A 1 104 ? -2.32 31.359 -14.312 1 63.38 104 ILE A O 1
ATOM 835 N N . ASN A 1 105 ? -3.549 30.578 -12.586 1 61.25 105 ASN A N 1
ATOM 836 C CA . ASN A 1 105 ? -4.113 31.906 -12.336 1 61.25 105 ASN A CA 1
ATOM 837 C C . ASN A 1 105 ? -3.037 32.906 -11.906 1 61.25 105 ASN A C 1
ATOM 839 O O . ASN A 1 105 ? -3.059 34.062 -12.336 1 61.25 105 ASN A O 1
ATOM 843 N N . LEU A 1 106 ? -2.125 32.375 -11.078 1 58.97 106 LEU A N 1
ATOM 844 C CA . LEU A 1 106 ? -1.01 33.219 -10.656 1 58.97 106 LEU A CA 1
ATOM 845 C C . LEU A 1 106 ? -0.106 33.562 -11.836 1 58.97 106 LEU A C 1
ATOM 847 O O . LEU A 1 106 ? 0.346 34.688 -11.969 1 58.97 106 LEU A O 1
ATOM 851 N N . ALA A 1 107 ? 0.125 32.562 -12.57 1 62.31 107 ALA A N 1
ATOM 852 C CA . ALA A 1 107 ? 0.962 32.75 -13.75 1 62.31 107 ALA A CA 1
ATOM 853 C C . ALA A 1 107 ? 0.314 33.75 -14.727 1 62.31 107 ALA A C 1
ATOM 855 O O . ALA A 1 107 ? 0.996 34.594 -15.312 1 62.31 107 ALA A O 1
ATOM 856 N N . LEU A 1 108 ? -0.88 33.688 -14.797 1 60.03 108 LEU A N 1
ATOM 857 C CA . LEU A 1 108 ? -1.624 34.562 -15.68 1 60.03 108 LEU A CA 1
ATOM 858 C C . LEU A 1 108 ? -1.676 35.969 -15.102 1 60.03 108 LEU A C 1
ATOM 860 O O . LEU A 1 108 ? -1.598 36.969 -15.852 1 60.03 108 LEU A O 1
ATOM 864 N N . SER A 1 109 ? -1.748 36 -13.773 1 55.5 109 SER A N 1
ATOM 865 C CA . SER A 1 109 ? -1.759 37.312 -13.109 1 55.5 109 SER A CA 1
ATOM 866 C C . SER A 1 109 ? -0.357 37.906 -13.039 1 55.5 109 SER A C 1
ATOM 868 O O . SER A 1 109 ? -0.193 39.125 -13.055 1 55.5 109 SER A O 1
ATOM 870 N N . ALA A 1 110 ? 0.674 36.969 -12.562 1 54.62 110 ALA A N 1
ATOM 871 C CA . ALA A 1 110 ? 2.061 37.406 -12.5 1 54.62 110 ALA A CA 1
ATOM 872 C C . ALA A 1 110 ? 2.521 37.969 -13.852 1 54.62 110 ALA A C 1
ATOM 874 O O . ALA A 1 110 ? 3.34 38.875 -13.906 1 54.62 110 ALA A O 1
ATOM 875 N N . ASP A 1 111 ? 2.279 37.25 -14.906 1 49.91 111 ASP A N 1
ATOM 876 C CA . ASP A 1 111 ? 2.574 38 -16.141 1 49.91 111 ASP A CA 1
ATOM 877 C C . ASP A 1 111 ? 2.086 39.438 -16.062 1 49.91 111 ASP A C 1
ATOM 879 O O . ASP A 1 111 ? 2.764 40.344 -16.531 1 49.91 111 ASP A O 1
ATOM 883 N N . ARG A 1 112 ? 1.17 39.906 -15.367 1 49.75 112 ARG A N 1
ATOM 884 C CA . ARG A 1 112 ? 0.96 41.344 -15.195 1 49.75 112 ARG A CA 1
ATOM 885 C C . ARG A 1 112 ? 1.655 41.844 -13.938 1 49.75 112 ARG A C 1
ATOM 887 O O . ARG A 1 112 ? 2.4 42.844 -13.992 1 49.75 112 ARG A O 1
ATOM 894 N N . SER A 1 113 ? 1.319 42.125 -12.641 1 46.84 113 SER A N 1
ATOM 895 C CA . SER A 1 113 ? 1.872 42.656 -11.406 1 46.84 113 SER A CA 1
ATOM 896 C C . SER A 1 113 ? 2.436 41.562 -10.508 1 46.84 113 SER A C 1
ATOM 898 O O . SER A 1 113 ? 3.482 41.75 -9.883 1 46.84 113 SER A O 1
ATOM 900 N N . ASP A 1 114 ? 1.906 40.375 -10.289 1 45.78 114 ASP A N 1
ATOM 901 C CA . ASP A 1 114 ? 1.838 39.438 -9.18 1 45.78 114 ASP A CA 1
ATOM 902 C C . ASP A 1 114 ? 2.938 38.375 -9.289 1 45.78 114 ASP A C 1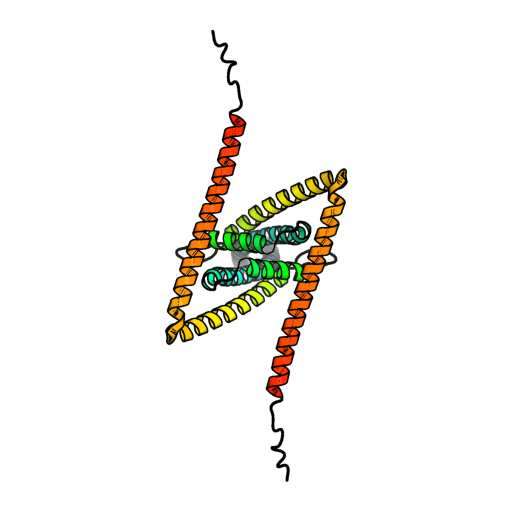
ATOM 904 O O . ASP A 1 114 ? 3.186 37.625 -8.344 1 45.78 114 ASP A O 1
ATOM 908 N N . LEU A 1 115 ? 3.686 38.062 -10.398 1 46.19 115 LEU A N 1
ATOM 909 C CA . LEU A 1 115 ? 4.898 37.25 -10.469 1 46.19 115 LEU A CA 1
ATOM 910 C C . LEU A 1 115 ? 5.961 37.781 -9.508 1 46.19 115 LEU A C 1
ATOM 912 O O . LEU A 1 115 ? 6.648 37 -8.852 1 46.19 115 LEU A O 1
ATOM 916 N N . MET A 1 116 ? 5.941 39.062 -9.242 1 47.5 116 MET A N 1
ATOM 917 C CA . MET A 1 116 ? 6.836 39.75 -8.32 1 47.5 116 MET A CA 1
ATOM 918 C C . MET A 1 116 ? 6.551 39.344 -6.879 1 47.5 116 MET A C 1
ATOM 920 O O . MET A 1 116 ? 7.477 39.156 -6.086 1 47.5 116 MET A O 1
ATOM 924 N N . ASP A 1 117 ? 5.332 39.312 -6.5 1 46.41 117 ASP A N 1
ATOM 925 C CA . ASP A 1 117 ? 4.926 39.094 -5.113 1 46.41 117 ASP A CA 1
ATOM 926 C C . ASP A 1 117 ? 5.102 37.625 -4.711 1 46.41 117 ASP A C 1
ATOM 928 O O . ASP A 1 117 ? 5.535 37.312 -3.598 1 46.41 117 ASP A O 1
ATOM 932 N N . GLN A 1 118 ? 4.93 36.656 -5.539 1 44.03 118 GLN A N 1
ATOM 933 C CA . GLN A 1 118 ? 5.051 35.219 -5.234 1 44.03 118 GLN A CA 1
ATOM 934 C C . GLN A 1 118 ? 6.512 34.812 -5.074 1 44.03 118 GLN A C 1
ATOM 936 O O . GLN A 1 118 ? 6.848 34 -4.203 1 44.03 118 GLN A O 1
ATOM 941 N N . LEU A 1 119 ? 7.352 35.375 -5.859 1 44.81 119 LEU A N 1
ATOM 942 C CA . LEU A 1 119 ? 8.789 35.188 -5.695 1 44.81 119 LEU A CA 1
ATOM 943 C C . LEU A 1 119 ? 9.258 35.719 -4.348 1 44.81 119 LEU A C 1
ATOM 945 O O . LEU A 1 119 ? 10.117 35.125 -3.697 1 44.81 119 LEU A O 1
ATOM 949 N N . THR A 1 120 ? 8.633 36.688 -3.865 1 44.34 120 THR A N 1
ATOM 950 C CA . THR A 1 120 ? 8.945 37.25 -2.555 1 44.34 120 THR A CA 1
ATOM 951 C C . THR A 1 120 ? 8.453 36.344 -1.442 1 44.34 120 THR A C 1
ATOM 953 O O . THR A 1 120 ? 9.133 36.156 -0.436 1 44.34 120 THR A O 1
ATOM 956 N N . ARG A 1 121 ? 7.34 35.781 -1.587 1 47.66 121 ARG A N 1
ATOM 957 C CA . ARG A 1 121 ? 6.766 34.906 -0.564 1 47.66 121 ARG A CA 1
ATOM 958 C C . ARG A 1 121 ? 7.488 33.562 -0.517 1 47.66 121 ARG A C 1
ATOM 960 O O . ARG A 1 121 ? 7.711 33.031 0.562 1 47.66 121 ARG A O 1
ATOM 967 N N . SER A 1 122 ? 7.84 33.125 -1.608 1 41.66 122 SER A N 1
ATOM 968 C CA . SER A 1 122 ? 8.656 31.906 -1.638 1 41.66 122 SER A CA 1
ATOM 969 C C . SER A 1 122 ? 10.008 32.125 -0.964 1 41.66 122 SER A C 1
ATOM 971 O O . SER A 1 122 ? 10.492 31.281 -0.235 1 41.66 122 SER A O 1
ATOM 973 N N . GLU A 1 123 ? 10.547 33.344 -1.183 1 45.28 123 GLU A N 1
ATOM 974 C CA . GLU A 1 123 ? 11.766 33.688 -0.477 1 45.28 123 GLU A CA 1
ATOM 975 C C . GLU A 1 123 ? 11.508 33.875 1.015 1 45.28 123 GLU A C 1
ATOM 977 O O . GLU A 1 123 ? 12.336 33.5 1.847 1 45.28 123 GLU A O 1
ATOM 982 N N . GLU A 1 124 ? 10.406 34.375 1.356 1 42.88 124 GLU A N 1
ATOM 983 C CA . GLU A 1 124 ? 10.039 34.5 2.762 1 42.88 124 GLU A CA 1
ATOM 984 C C . GLU A 1 124 ? 9.734 33.156 3.4 1 42.88 124 GLU A C 1
ATOM 986 O O . GLU A 1 124 ? 10.133 32.906 4.535 1 42.88 124 GLU A O 1
ATOM 991 N N . ASP A 1 125 ? 9.125 32.344 2.691 1 41.59 125 ASP A N 1
ATOM 992 C CA . ASP A 1 125 ? 8.844 31 3.219 1 41.59 125 ASP A CA 1
ATOM 993 C C . ASP A 1 125 ? 10.117 30.172 3.318 1 41.59 125 ASP A C 1
ATOM 995 O O . ASP A 1 125 ? 10.328 29.469 4.301 1 41.59 125 ASP A O 1
ATOM 999 N N . LYS A 1 126 ? 11.031 30.359 2.398 1 44.91 126 LYS A N 1
ATOM 1000 C CA . LYS A 1 126 ? 12.367 29.797 2.525 1 44.91 126 LYS A CA 1
ATOM 1001 C C . LYS A 1 126 ? 13.117 30.406 3.707 1 44.91 126 LYS A C 1
ATOM 1003 O O . LYS A 1 126 ? 13.812 29.703 4.441 1 44.91 126 LYS A O 1
ATOM 1008 N N . GLN A 1 127 ? 12.82 31.625 3.789 1 43.72 127 GLN A N 1
ATOM 1009 C CA . GLN A 1 127 ? 13.438 32.281 4.934 1 43.72 127 GLN A CA 1
ATOM 1010 C C . GLN A 1 127 ? 12.797 31.828 6.242 1 43.72 127 GLN A C 1
ATOM 1012 O O . GLN A 1 127 ? 13.484 31.656 7.25 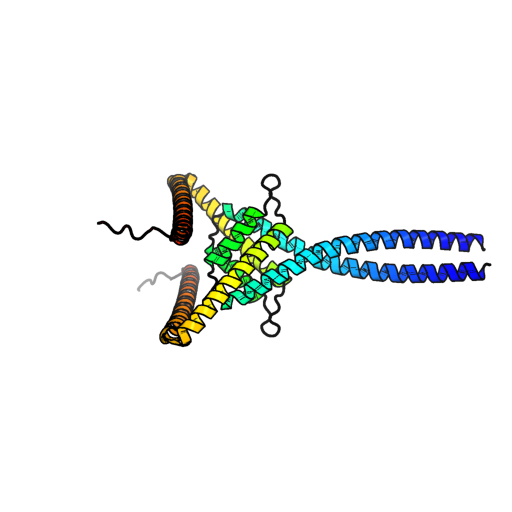1 43.72 127 GLN A O 1
ATOM 1017 N N . THR A 1 128 ? 11.539 31.625 6.234 1 40.12 128 THR A N 1
ATOM 1018 C CA . THR A 1 128 ? 10.859 31.141 7.434 1 40.12 128 THR A CA 1
ATOM 1019 C C . THR A 1 128 ? 11.188 29.672 7.676 1 40.12 128 THR A C 1
ATOM 1021 O O . THR A 1 128 ? 11.43 29.266 8.812 1 40.12 128 THR A O 1
ATOM 1024 N N . LEU A 1 129 ? 11.234 28.891 6.66 1 39.16 129 LEU A N 1
ATOM 1025 C CA . LEU A 1 129 ? 11.672 27.5 6.793 1 39.16 129 LEU A CA 1
ATOM 1026 C C . LEU A 1 129 ? 13.133 27.422 7.203 1 39.16 129 LEU A C 1
ATOM 1028 O O . LEU A 1 129 ? 13.508 26.609 8.047 1 39.16 129 LEU A O 1
ATOM 1032 N N . THR A 1 130 ? 13.906 28.234 6.613 1 42.22 130 THR A N 1
ATOM 1033 C CA . THR A 1 130 ? 15.289 28.328 7.055 1 42.22 130 THR A CA 1
ATOM 1034 C C . THR A 1 130 ? 15.375 28.828 8.492 1 42.22 130 THR A C 1
ATOM 1036 O O . THR A 1 130 ? 16.172 28.312 9.289 1 42.22 130 THR A O 1
ATOM 1039 N N . LYS A 1 131 ? 14.531 29.766 8.766 1 45.59 131 LYS A N 1
ATOM 1040 C CA . LYS A 1 131 ? 14.5 30.266 10.141 1 45.59 131 LYS A CA 1
ATOM 1041 C C . LYS A 1 131 ? 13.961 29.203 11.094 1 45.59 131 LYS A C 1
ATOM 1043 O O . LYS A 1 131 ? 14.5 29.016 12.188 1 45.59 131 LYS A O 1
ATOM 1048 N N . SER A 1 132 ? 13.016 28.547 10.711 1 40.97 132 SER A N 1
ATOM 1049 C CA . SER A 1 132 ? 12.461 27.484 11.555 1 40.97 132 SER A CA 1
ATOM 1050 C C . SER A 1 132 ? 13.414 26.312 11.664 1 40.97 132 SER A C 1
ATOM 1052 O O . SER A 1 132 ? 13.562 25.719 12.742 1 40.97 132 SER A O 1
ATOM 1054 N N . PHE A 1 133 ? 14.094 25.969 10.586 1 42.12 133 PHE A N 1
ATOM 1055 C CA . PHE A 1 133 ? 15.18 25 10.656 1 42.12 133 PHE A CA 1
ATOM 1056 C C . PHE A 1 133 ? 16.297 25.5 11.57 1 42.12 133 PHE A C 1
ATOM 1058 O O . PHE A 1 133 ? 16.797 24.75 12.406 1 42.12 133 PHE A O 1
ATOM 1065 N N . PHE A 1 134 ? 16.531 26.734 11.43 1 44.94 134 PHE A N 1
ATOM 1066 C CA . PHE A 1 134 ? 17.562 27.281 12.305 1 44.94 134 PHE A CA 1
ATOM 1067 C C . PHE A 1 134 ? 17.078 27.312 13.75 1 44.94 134 PHE A C 1
ATOM 1069 O O . PHE A 1 134 ? 17.844 27 14.672 1 44.94 134 PHE A O 1
ATOM 1076 N N . GLU A 1 135 ? 15.836 27.516 13.891 1 46.62 135 GLU A N 1
ATOM 1077 C CA . GLU A 1 135 ? 15.289 27.516 15.242 1 46.62 135 GLU A CA 1
ATOM 1078 C C . GLU A 1 135 ? 15.219 26.109 15.812 1 46.62 135 GLU A C 1
ATOM 1080 O O . GLU A 1 135 ? 15.547 25.875 16.969 1 46.62 135 GLU A O 1
ATOM 1085 N N . ALA A 1 136 ? 14.914 25.203 15.07 1 42.81 136 ALA A N 1
ATOM 1086 C CA . ALA A 1 136 ? 14.906 23.812 15.492 1 42.81 136 ALA A CA 1
ATOM 1087 C C . ALA A 1 136 ? 16.328 23.297 15.727 1 42.81 136 ALA A C 1
ATOM 1089 O O . ALA A 1 136 ? 16.578 22.578 16.703 1 42.81 136 ALA A O 1
ATOM 1090 N N . GLU A 1 137 ? 17.172 23.719 14.844 1 46.09 137 GLU A N 1
ATOM 1091 C CA . GLU A 1 137 ? 18.578 23.406 15.047 1 46.09 137 GLU A CA 1
ATOM 1092 C C . GLU A 1 137 ? 19.125 24.047 16.312 1 46.09 137 GLU A C 1
ATOM 1094 O O . GLU A 1 137 ? 19.875 23.422 17.062 1 46.09 137 GLU A O 1
ATOM 1099 N N . TYR A 1 138 ? 18.641 25.219 16.438 1 42.59 138 TYR A N 1
ATOM 1100 C CA . TYR A 1 138 ? 19.031 25.938 17.641 1 42.59 138 TYR A CA 1
ATOM 1101 C C . TYR A 1 138 ? 18.438 25.266 18.891 1 42.59 138 TYR A C 1
ATOM 1103 O O . TYR A 1 138 ? 19.141 25.078 19.875 1 42.59 138 TYR A O 1
ATOM 1111 N N . GLU A 1 139 ? 17.266 24.891 18.75 1 45.97 139 GLU A N 1
ATOM 1112 C CA . GLU A 1 139 ? 16.641 24.234 19.891 1 45.97 139 GLU A CA 1
ATOM 1113 C C . GLU A 1 139 ? 17.234 22.859 20.141 1 45.97 139 GLU A C 1
ATOM 1115 O O . GLU A 1 139 ? 17.469 22.469 21.281 1 45.97 139 GLU A O 1
ATOM 1120 N N . ALA A 1 140 ? 17.547 22.141 19.094 1 43.41 140 ALA A N 1
ATOM 1121 C CA . ALA A 1 140 ? 18.234 20.859 19.219 1 43.41 140 ALA A CA 1
ATOM 1122 C C . ALA A 1 140 ? 19.625 21.047 19.781 1 43.41 140 ALA A C 1
ATOM 1124 O O . ALA A 1 140 ? 20.078 20.266 20.625 1 43.41 140 ALA A O 1
ATOM 1125 N N . GLU A 1 141 ? 20.188 22.078 19.344 1 46.81 141 GLU A N 1
ATOM 1126 C CA . GLU A 1 141 ? 21.516 22.391 19.891 1 46.81 141 GLU A CA 1
ATOM 1127 C C . GLU A 1 141 ? 21.422 22.797 21.359 1 46.81 141 GLU A C 1
ATOM 1129 O O . GLU A 1 141 ? 22.266 22.406 22.172 1 46.81 141 GLU A O 1
ATOM 1134 N N . ARG A 1 142 ? 20.375 23.516 21.609 1 44.84 142 ARG A N 1
ATOM 1135 C CA . ARG A 1 142 ? 20.141 23.906 23 1 44.84 142 ARG A CA 1
ATOM 1136 C C . ARG A 1 142 ? 19.875 22.688 23.859 1 44.84 142 ARG A C 1
ATOM 1138 O O . ARG A 1 142 ? 20.422 22.578 24.969 1 44.84 142 ARG A O 1
ATOM 1145 N N . LEU A 1 143 ? 19.141 21.781 23.328 1 43.12 143 LEU A N 1
ATOM 1146 C CA . LEU A 1 143 ? 18.812 20.594 24.094 1 43.12 143 LEU A CA 1
ATOM 1147 C C . LEU A 1 143 ? 20.031 19.672 24.188 1 43.12 143 LEU A C 1
ATOM 1149 O O . LEU A 1 143 ? 20.266 19.047 25.234 1 43.12 143 LEU A O 1
ATOM 1153 N N . ARG A 1 144 ? 20.781 19.609 23.188 1 45.88 144 ARG A N 1
ATOM 1154 C CA . ARG A 1 144 ? 22.031 18.875 23.234 1 45.88 144 ARG A CA 1
ATOM 1155 C C . ARG A 1 144 ? 23 19.484 24.234 1 45.88 144 ARG A C 1
ATOM 1157 O O . ARG A 1 144 ? 23.688 18.766 24.969 1 45.88 144 ARG A O 1
ATOM 1164 N N . THR A 1 145 ? 22.969 20.719 24.266 1 44.94 145 THR A N 1
ATOM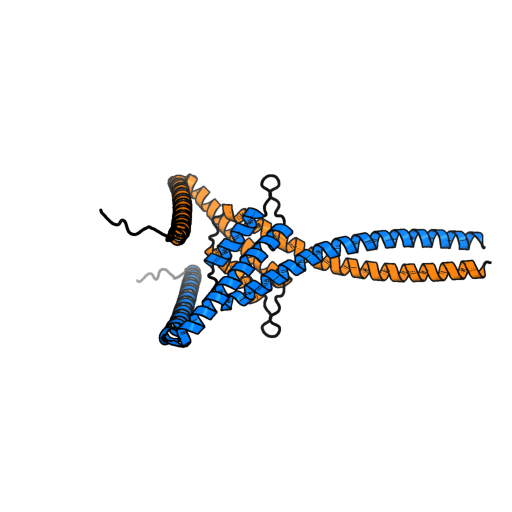 1165 C CA . THR A 1 145 ? 23.844 21.406 25.219 1 44.94 145 THR A CA 1
ATOM 1166 C C . THR A 1 145 ? 23.375 21.156 26.656 1 44.94 145 THR A C 1
ATOM 1168 O O . THR A 1 145 ? 24.203 21 27.547 1 44.94 145 THR A O 1
ATOM 1171 N N . ILE A 1 146 ? 22.156 21.078 26.797 1 41.47 146 ILE A N 1
ATOM 1172 C CA . ILE A 1 146 ? 21.641 20.797 28.141 1 41.47 146 ILE A CA 1
ATOM 1173 C C . ILE A 1 146 ? 22.016 19.375 28.531 1 41.47 146 ILE A C 1
ATOM 1175 O O . ILE A 1 146 ? 22.438 19.125 29.672 1 41.47 146 ILE A O 1
ATOM 1179 N N . GLU A 1 147 ? 21.984 18.422 27.609 1 39.12 147 GLU A N 1
ATOM 1180 C CA . GLU A 1 147 ? 22.359 17.047 27.906 1 39.12 147 GLU A CA 1
ATOM 1181 C C . GLU A 1 147 ? 23.844 16.938 28.219 1 39.12 147 GLU A C 1
ATOM 1183 O O . GLU A 1 147 ? 24.25 16.203 29.125 1 39.12 147 GLU A O 1
ATOM 1188 N N . GLU A 1 148 ? 24.578 17.703 27.547 1 42.59 148 GLU A N 1
ATOM 1189 C CA . GLU A 1 148 ? 26.016 17.672 27.812 1 42.59 148 GLU A CA 1
ATOM 1190 C C . GLU A 1 148 ? 26.344 18.328 29.141 1 42.59 148 GLU A C 1
ATOM 1192 O O . GLU A 1 148 ? 27.266 17.906 29.844 1 42.59 148 GLU A O 1
ATOM 1197 N N . THR A 1 149 ? 25.578 19.312 29.438 1 40.09 149 THR A N 1
ATOM 1198 C CA . THR A 1 149 ? 25.844 19.969 30.703 1 40.09 149 THR A CA 1
ATOM 1199 C C . THR A 1 149 ? 25.391 19.094 31.875 1 40.09 149 THR A C 1
ATOM 1201 O O . THR A 1 149 ? 25.984 19.109 32.938 1 40.09 149 THR A O 1
ATOM 1204 N N . GLU A 1 150 ? 24.344 18.359 31.734 1 37.59 150 GLU A N 1
ATOM 1205 C CA . GLU A 1 150 ? 23.906 17.562 32.875 1 37.59 150 GLU A CA 1
ATOM 1206 C C . GLU A 1 150 ? 24.859 16.391 33.125 1 37.59 150 GLU A C 1
ATOM 1208 O O . GLU A 1 150 ? 24.953 15.883 34.25 1 37.59 150 GLU A O 1
ATOM 1213 N N . VAL A 1 151 ? 25.609 16.031 32.094 1 39.22 151 VAL A N 1
ATOM 1214 C CA . VAL A 1 151 ? 26.531 14.938 32.375 1 39.22 151 VAL A CA 1
ATOM 1215 C C . VAL A 1 151 ? 27.719 15.438 33.188 1 39.22 151 VAL A C 1
ATOM 1217 O O . VAL A 1 151 ? 28.438 14.641 33.812 1 39.22 151 VAL A O 1
ATOM 1220 N N . CYS A 1 152 ? 28.047 16.672 32.938 1 31.98 152 CYS A N 1
ATOM 1221 C CA . CYS A 1 152 ? 29.328 17 33.562 1 31.98 152 CYS A CA 1
ATOM 1222 C C . CYS A 1 152 ? 29.141 17.25 35.062 1 31.98 152 CYS A C 1
ATOM 1224 O O . CYS A 1 152 ? 30.078 17.672 35.75 1 31.98 152 CYS A O 1
ATOM 1226 N N . ALA A 1 153 ? 28.047 17.297 35.562 1 31.17 153 ALA A N 1
ATOM 1227 C CA . ALA A 1 153 ? 28.188 17.719 36.938 1 31.17 153 ALA A CA 1
ATOM 1228 C C . ALA A 1 153 ? 28.922 16.656 37.781 1 31.17 153 ALA A C 1
ATOM 1230 O O . ALA A 1 153 ? 28.297 15.867 38.469 1 31.17 153 ALA A O 1
ATOM 1231 N N . PRO A 1 154 ? 29.906 15.984 37.125 1 31.95 154 PRO A N 1
ATOM 1232 C CA . PRO A 1 154 ? 30.547 15.219 38.188 1 31.95 154 PRO A CA 1
ATOM 1233 C C . PRO A 1 154 ? 31.031 16.094 39.344 1 31.95 154 PRO A C 1
ATOM 1235 O O . PRO A 1 154 ? 30.984 17.328 39.25 1 31.95 154 PRO A O 1
ATOM 1238 N N . ASN A 1 155 ? 32.25 15.789 40 1 30.41 155 ASN A N 1
ATOM 1239 C CA . ASN A 1 155 ? 33.062 15.961 41.219 1 30.41 155 ASN A CA 1
ATOM 1240 C C . ASN A 1 155 ? 33.719 17.344 41.25 1 30.41 155 ASN A C 1
ATOM 1242 O O . ASN A 1 155 ? 34.906 17.469 41.062 1 30.41 155 ASN A O 1
ATOM 1246 N N . TYR A 1 156 ? 33.312 18.453 40.688 1 30.77 156 TYR A N 1
ATOM 1247 C CA . TYR A 1 156 ? 34.125 19.578 41.125 1 30.77 156 TYR A CA 1
ATOM 1248 C C . TYR A 1 156 ? 34.219 19.656 42.656 1 30.77 156 TYR A C 1
ATOM 1250 O O . TYR A 1 156 ? 33.219 19.422 43.344 1 30.77 156 TYR A O 1
ATOM 1258 N N . GLY A 1 157 ? 35.375 19.312 43.219 1 30.75 157 GLY A N 1
ATOM 1259 C CA . GLY A 1 157 ? 36.062 19.547 44.5 1 30.75 157 GLY A CA 1
ATOM 1260 C C . GLY A 1 157 ? 35.719 20.891 45.125 1 30.75 157 GLY A C 1
ATOM 1261 O O . GLY A 1 157 ? 35.469 21.859 44.406 1 30.75 157 GLY A O 1
ATOM 1262 N N . CYS A 1 158 ? 35.031 20.812 46.281 1 30.88 158 CYS A N 1
ATOM 1263 C CA . CYS A 1 158 ? 34.812 21.75 47.375 1 30.88 158 CYS A CA 1
ATOM 1264 C C . CYS A 1 158 ? 36.094 22.484 47.719 1 30.88 158 CYS A C 1
ATOM 1266 O O . CYS A 1 158 ? 37.094 21.859 48.125 1 30.88 158 CYS A O 1
ATOM 1268 N N . ILE A 1 159 ? 36.656 23.297 46.844 1 27.52 159 ILE A N 1
ATOM 1269 C CA . ILE A 1 159 ? 37.812 24.109 47.156 1 27.52 159 ILE A CA 1
ATOM 1270 C C . ILE A 1 159 ? 37.562 24.922 48.438 1 27.52 159 ILE A C 1
ATOM 1272 O O . ILE A 1 159 ? 36.594 25.656 48.531 1 27.52 159 ILE A O 1
ATOM 1276 N N . THR A 1 160 ? 38 24.234 49.656 1 27.48 160 THR A N 1
ATOM 1277 C CA . THR A 1 160 ? 38.281 24.766 51 1 27.48 160 THR A CA 1
ATOM 1278 C C . THR A 1 160 ? 39.219 25.969 50.906 1 27.48 160 THR A C 1
ATOM 1280 O O . THR A 1 160 ? 40.344 25.828 50.375 1 27.48 160 THR A O 1
ATOM 1283 N N . HIS A 1 161 ? 38.812 27 50.281 1 24.34 161 HIS A N 1
ATOM 1284 C CA . HIS A 1 161 ? 39.656 28.156 50.562 1 24.34 161 HIS A CA 1
ATOM 1285 C C . HIS A 1 161 ? 39.875 28.359 52.062 1 24.34 161 HIS A C 1
ATOM 1287 O O . HIS A 1 161 ? 38.938 28.406 52.812 1 24.34 161 HIS A O 1
ATOM 1293 N N . TYR A 1 162 ? 41.125 27.875 52.469 1 24.77 162 TYR A N 1
ATOM 1294 C CA . TYR A 1 162 ? 41.875 28.453 53.562 1 24.77 162 TYR A CA 1
ATOM 1295 C C . TYR A 1 162 ? 42.125 29.938 53.344 1 24.77 162 TYR A C 1
ATOM 1297 O O . TYR A 1 162 ? 42.25 30.391 52.219 1 24.77 162 TYR A O 1
ATOM 1305 N N . ASP B 1 1 ? -1.245 -47.094 -27.969 1 85.31 1 ASP B N 1
ATOM 1306 C CA . ASP B 1 1 ? 0.054 -47.781 -27.938 1 85.31 1 ASP B CA 1
ATOM 1307 C C . ASP B 1 1 ? 0.947 -47.188 -26.844 1 85.31 1 ASP B C 1
ATOM 1309 O O . ASP B 1 1 ? 0.686 -46.094 -26.344 1 85.31 1 ASP B O 1
ATOM 1313 N N . ARG B 1 2 ? 1.85 -48.031 -26.375 1 90.06 2 ARG B N 1
ATOM 1314 C CA . ARG B 1 2 ? 2.787 -47.656 -25.312 1 90.06 2 ARG B CA 1
ATOM 1315 C C . ARG B 1 2 ? 3.545 -46.375 -25.703 1 90.06 2 ARG B C 1
ATOM 1317 O O . ARG B 1 2 ? 3.789 -45.531 -24.859 1 90.06 2 ARG B O 1
ATOM 1324 N N . SER B 1 3 ? 3.846 -46.219 -26.938 1 91.44 3 SER B N 1
ATOM 1325 C CA . SER B 1 3 ? 4.582 -45.062 -27.438 1 91.44 3 SER B CA 1
ATOM 1326 C C . SER B 1 3 ? 3.764 -43.781 -27.281 1 91.44 3 SER B C 1
ATOM 1328 O O . SER B 1 3 ? 4.297 -42.75 -26.875 1 91.44 3 SER B O 1
ATOM 1330 N N . ASP B 1 4 ? 2.459 -43.875 -27.609 1 93.56 4 ASP B N 1
ATOM 1331 C CA . ASP B 1 4 ? 1.566 -42.719 -27.469 1 93.56 4 ASP B CA 1
ATOM 1332 C C . ASP B 1 4 ? 1.42 -42.312 -26 1 93.56 4 ASP B C 1
ATOM 1334 O O . ASP B 1 4 ? 1.407 -41.125 -25.688 1 93.56 4 ASP B O 1
ATOM 1338 N N . LEU B 1 5 ? 1.3 -43.344 -25.078 1 93.44 5 LEU B N 1
ATOM 1339 C CA . LEU B 1 5 ? 1.152 -43.094 -23.656 1 93.44 5 LEU B CA 1
ATOM 1340 C C . LEU B 1 5 ? 2.4 -42.406 -23.078 1 93.44 5 LEU B C 1
ATOM 1342 O O . LEU B 1 5 ? 2.301 -41.5 -22.25 1 93.44 5 LEU B O 1
ATOM 1346 N N . MET B 1 6 ? 3.6 -42.906 -23.516 1 93.94 6 MET B N 1
ATOM 1347 C CA . MET B 1 6 ? 4.867 -42.312 -23.094 1 93.94 6 MET B CA 1
ATOM 1348 C C . MET B 1 6 ? 4.992 -40.875 -23.547 1 93.94 6 MET B C 1
ATOM 1350 O O . MET B 1 6 ? 5.5 -40.031 -22.812 1 93.94 6 MET B O 1
ATOM 1354 N N . ASP B 1 7 ? 4.492 -40.594 -24.781 1 95.44 7 ASP B N 1
ATOM 1355 C CA . ASP B 1 7 ? 4.496 -39.219 -25.312 1 95.44 7 ASP B CA 1
ATOM 1356 C C . ASP B 1 7 ? 3.588 -38.312 -24.5 1 95.44 7 ASP B C 1
ATOM 1358 O O . ASP B 1 7 ? 3.945 -37.188 -24.203 1 95.44 7 ASP B O 1
ATOM 1362 N N . GLN B 1 8 ? 2.43 -38.812 -24.203 1 95.69 8 GLN B N 1
ATOM 1363 C CA . GLN B 1 8 ? 1.477 -38.031 -23.406 1 95.69 8 GLN B CA 1
ATOM 1364 C C . GLN B 1 8 ? 2.027 -37.75 -22.016 1 95.69 8 GLN B C 1
ATOM 1366 O O . GLN B 1 8 ? 1.863 -36.625 -21.5 1 95.69 8 GLN B O 1
ATOM 1371 N N . LEU B 1 9 ? 2.688 -38.656 -21.422 1 96.5 9 LEU B N 1
ATOM 1372 C CA . LEU B 1 9 ? 3.291 -38.469 -20.094 1 96.5 9 LEU B CA 1
ATOM 1373 C C . LEU B 1 9 ? 4.391 -37.438 -20.156 1 96.5 9 LEU B C 1
ATOM 1375 O O . LEU B 1 9 ? 4.465 -36.562 -19.281 1 96.5 9 LEU B O 1
ATOM 1379 N N . THR B 1 10 ? 5.246 -37.594 -21.141 1 95.75 10 THR B N 1
ATOM 1380 C CA . THR B 1 10 ? 6.316 -36.625 -21.297 1 95.75 10 THR B CA 1
ATOM 1381 C C . THR B 1 10 ? 5.75 -35.219 -21.438 1 95.75 10 THR B C 1
ATOM 1383 O O . THR B 1 10 ? 6.25 -34.281 -20.828 1 95.75 10 THR B O 1
ATOM 1386 N N . ARG B 1 11 ? 4.688 -35 -22.172 1 96.44 11 ARG B N 1
ATOM 1387 C CA . ARG B 1 11 ? 4.059 -33.688 -22.359 1 96.44 11 ARG B CA 1
ATOM 1388 C C . ARG B 1 11 ? 3.461 -33.156 -21.062 1 96.44 11 ARG B C 1
ATOM 1390 O O . ARG B 1 11 ? 3.588 -31.984 -20.734 1 96.44 11 ARG B O 1
ATOM 1397 N N . SER B 1 12 ? 2.85 -34.094 -20.391 1 96.25 12 SER B N 1
ATOM 1398 C CA . SER B 1 12 ? 2.234 -33.719 -19.125 1 96.25 12 SER B CA 1
ATOM 1399 C C . SER B 1 12 ? 3.283 -33.25 -18.125 1 96.25 12 SER B C 1
ATOM 1401 O O . SER B 1 12 ? 3.074 -32.281 -17.391 1 96.25 12 SER B O 1
ATOM 1403 N N . GLU B 1 13 ? 4.398 -33.938 -18.125 1 95.75 13 GLU B N 1
ATOM 1404 C CA . GLU B 1 13 ? 5.492 -33.562 -17.219 1 95.75 13 GLU B CA 1
ATOM 1405 C C . GLU B 1 13 ? 6.078 -32.219 -17.578 1 95.75 13 GLU B C 1
ATOM 1407 O O . GLU B 1 13 ? 6.441 -31.438 -16.688 1 95.75 13 GLU B O 1
ATOM 1412 N N . GLU B 1 14 ? 6.145 -31.969 -18.812 1 96.25 14 GLU B N 1
ATOM 1413 C CA . GLU B 1 14 ? 6.621 -30.656 -19.266 1 96.25 14 GLU B CA 1
ATOM 1414 C C . GLU B 1 14 ? 5.664 -29.547 -18.844 1 96.25 14 GLU B C 1
ATOM 1416 O O . GLU B 1 14 ? 6.102 -28.469 -18.422 1 96.25 14 GLU B O 1
ATOM 1421 N N . ASP B 1 15 ? 4.406 -29.828 -19.016 1 97.06 15 ASP B N 1
ATOM 1422 C CA . ASP B 1 15 ? 3.389 -28.875 -18.578 1 97.06 15 ASP B CA 1
ATOM 1423 C C . ASP B 1 15 ? 3.492 -28.609 -17.078 1 97.06 15 ASP B C 1
ATOM 1425 O O . ASP B 1 15 ? 3.381 -27.469 -16.641 1 97.06 15 ASP B O 1
ATOM 1429 N N . LYS B 1 16 ? 3.66 -29.656 -16.375 1 96.62 16 LYS B N 1
ATOM 1430 C CA . LYS B 1 16 ? 3.799 -29.531 -14.922 1 96.62 16 LYS B CA 1
ATOM 1431 C C . LYS B 1 16 ? 4.98 -28.625 -14.562 1 96.62 16 LYS B C 1
ATOM 1433 O O . LYS B 1 16 ? 4.879 -27.797 -13.656 1 96.62 16 LYS B O 1
ATOM 1438 N N . GLN B 1 17 ? 5.988 -28.859 -15.25 1 96.31 17 GLN B N 1
ATOM 1439 C CA . GLN B 1 17 ? 7.18 -28.047 -15.008 1 96.31 17 GLN B CA 1
ATOM 1440 C C . GLN B 1 17 ? 6.922 -26.578 -15.305 1 96.31 17 GLN B C 1
ATOM 1442 O O . GLN B 1 17 ? 7.348 -25.703 -14.555 1 96.31 17 GLN B O 1
ATOM 1447 N N . THR B 1 18 ? 6.262 -26.344 -16.422 1 97.62 18 THR B N 1
ATOM 1448 C CA . THR B 1 18 ? 5.918 -24.969 -16.797 1 97.62 18 THR B CA 1
ATOM 1449 C C . THR B 1 18 ? 4.988 -24.344 -15.758 1 97.62 18 THR B C 1
ATOM 1451 O O . THR B 1 18 ? 5.188 -23.203 -15.352 1 97.62 18 THR B O 1
ATOM 1454 N N . LEU B 1 19 ? 4.016 -25.078 -15.32 1 97.94 19 LEU B N 1
ATOM 1455 C CA . LEU B 1 19 ? 3.064 -24.609 -14.32 1 97.94 19 LEU B CA 1
ATOM 1456 C C . LEU B 1 19 ? 3.77 -24.312 -13 1 97.94 19 LEU B C 1
ATOM 1458 O O . LEU B 1 19 ? 3.461 -23.328 -12.328 1 97.94 19 LEU B O 1
ATOM 1462 N N . THR B 1 20 ? 4.676 -25.219 -12.672 1 97.75 20 THR B N 1
ATOM 1463 C CA . THR B 1 20 ? 5.434 -25.062 -11.43 1 97.75 20 THR B CA 1
ATOM 1464 C C . THR B 1 20 ? 6.242 -23.766 -11.469 1 97.75 20 THR B C 1
ATOM 1466 O O . THR B 1 20 ? 6.273 -23.016 -10.484 1 97.75 20 THR B O 1
ATOM 1469 N N . LYS B 1 21 ? 6.871 -23.5 -12.578 1 97.62 21 LYS B N 1
ATOM 1470 C CA . LYS B 1 21 ? 7.637 -22.266 -12.742 1 97.62 21 LYS B CA 1
ATOM 1471 C C . LYS B 1 21 ? 6.738 -21.047 -12.633 1 97.62 21 LYS B C 1
ATOM 1473 O O . LYS B 1 21 ? 7.078 -20.078 -11.938 1 97.62 21 LYS B O 1
ATOM 1478 N N . SER B 1 22 ? 5.637 -21.109 -13.289 1 97.75 22 SER B N 1
ATOM 1479 C CA . SER B 1 22 ? 4.691 -20 -13.258 1 97.75 22 SER B CA 1
ATOM 1480 C C . SER B 1 22 ? 4.164 -19.766 -11.844 1 97.75 22 SER B C 1
ATOM 1482 O O . SER B 1 22 ? 3.969 -18.625 -11.43 1 97.75 22 SER B O 1
ATOM 1484 N N . LEU B 1 23 ? 3.883 -20.844 -11.156 1 97.88 23 LEU B N 1
ATOM 1485 C CA . LEU B 1 23 ? 3.402 -20.734 -9.781 1 97.88 23 LEU B CA 1
ATOM 1486 C C . LEU B 1 23 ? 4.449 -20.078 -8.891 1 97.88 23 LEU B C 1
ATOM 1488 O O . LEU B 1 23 ? 4.121 -19.219 -8.07 1 97.88 23 LEU B O 1
ATOM 1492 N N . PHE B 1 24 ? 5.625 -20.469 -9.117 1 97.12 24 PHE B N 1
ATOM 1493 C CA . PHE B 1 24 ? 6.711 -19.875 -8.344 1 97.12 24 PHE B CA 1
ATOM 1494 C C . PHE B 1 24 ? 6.828 -18.391 -8.609 1 97.12 24 PHE B C 1
ATOM 1496 O O . PHE B 1 24 ? 6.996 -17.594 -7.68 1 97.12 24 PHE B O 1
ATOM 1503 N N . GLU B 1 25 ? 6.668 -17.969 -9.773 1 96.25 25 GLU B N 1
ATOM 1504 C CA . GLU B 1 25 ? 6.77 -16.547 -10.133 1 96.25 25 GLU B CA 1
ATOM 1505 C C . GLU B 1 25 ? 5.625 -15.742 -9.531 1 96.25 25 GLU B C 1
ATOM 1507 O O . GLU B 1 25 ? 5.836 -14.648 -9.016 1 96.25 25 GLU B O 1
ATOM 1512 N N . ALA B 1 26 ? 4.496 -16.297 -9.594 1 96.56 26 ALA B N 1
ATOM 1513 C CA . ALA B 1 26 ? 3.318 -15.641 -9.047 1 96.56 26 ALA B CA 1
ATOM 1514 C C . ALA B 1 26 ? 3.414 -15.523 -7.527 1 96.56 26 ALA B C 1
ATOM 1516 O O . ALA B 1 26 ? 3.045 -14.5 -6.949 1 96.56 26 ALA B O 1
ATOM 1517 N N . GLU B 1 27 ? 3.934 -16.531 -6.887 1 96.31 27 GLU B N 1
ATOM 1518 C CA . GLU B 1 27 ? 4.059 -16.531 -5.434 1 96.31 27 GLU B CA 1
ATOM 1519 C C . GLU B 1 27 ? 5.137 -15.555 -4.969 1 96.31 27 GLU B C 1
ATOM 1521 O O . GLU B 1 27 ? 4.988 -14.906 -3.934 1 96.31 27 GLU B O 1
ATOM 1526 N N . TYR B 1 28 ? 6.188 -15.484 -5.723 1 95.31 28 TYR B N 1
ATOM 1527 C CA . TYR B 1 28 ? 7.25 -14.547 -5.391 1 95.31 28 TYR B CA 1
ATOM 1528 C C . TYR B 1 28 ? 6.742 -13.109 -5.438 1 95.31 28 TYR B C 1
ATOM 1530 O O . TYR B 1 28 ? 6.988 -12.328 -4.516 1 95.31 28 TYR B O 1
ATOM 1538 N N . GLU B 1 29 ? 6.008 -12.789 -6.469 1 94.44 29 GLU B N 1
ATOM 1539 C CA . GLU B 1 29 ? 5.445 -11.453 -6.598 1 94.44 29 GLU B CA 1
ATOM 1540 C C . GLU B 1 29 ? 4.406 -11.18 -5.516 1 94.44 29 GLU B C 1
ATOM 1542 O O . GLU B 1 29 ? 4.348 -10.078 -4.965 1 94.44 29 GLU B O 1
ATOM 1547 N N . ALA B 1 30 ? 3.635 -12.203 -5.293 1 95.88 30 ALA B N 1
ATOM 1548 C CA . ALA B 1 30 ? 2.609 -12.062 -4.262 1 95.88 30 ALA B CA 1
ATOM 1549 C C . ALA B 1 30 ? 3.238 -11.781 -2.902 1 95.88 30 ALA B C 1
ATOM 1551 O O . ALA B 1 30 ? 2.705 -10.992 -2.117 1 95.88 30 ALA B O 1
ATOM 1552 N N . GLU B 1 31 ? 4.332 -12.422 -2.588 1 95.12 31 GLU B N 1
ATOM 1553 C CA . GLU B 1 31 ? 5.016 -12.219 -1.313 1 95.12 31 GLU B CA 1
ATOM 1554 C C . GLU B 1 31 ? 5.52 -10.781 -1.187 1 95.12 31 GLU B C 1
ATOM 1556 O O . GLU B 1 31 ? 5.426 -10.18 -0.116 1 95.12 31 GLU B O 1
ATOM 1561 N N . ARG B 1 32 ? 6.066 -10.25 -2.275 1 96.38 32 ARG B N 1
ATOM 1562 C CA . ARG B 1 32 ? 6.508 -8.859 -2.293 1 96.38 32 ARG B CA 1
ATOM 1563 C C . ARG B 1 32 ? 5.34 -7.906 -2.068 1 96.38 32 ARG B C 1
ATOM 1565 O O . ARG B 1 32 ? 5.434 -6.977 -1.263 1 96.38 32 ARG B O 1
ATOM 1572 N N . LEU B 1 33 ? 4.324 -8.164 -2.688 1 97 33 LEU B N 1
ATOM 1573 C CA . LEU B 1 33 ? 3.127 -7.332 -2.602 1 97 33 LEU B CA 1
ATOM 1574 C C . LEU B 1 33 ? 2.465 -7.473 -1.235 1 97 33 LEU B C 1
ATOM 1576 O O . LEU B 1 33 ? 1.933 -6.5 -0.695 1 97 33 LEU B O 1
ATOM 1580 N N . ARG B 1 34 ? 2.51 -8.633 -0.677 1 97.56 34 ARG B N 1
ATOM 1581 C CA . ARG B 1 34 ? 1.996 -8.852 0.671 1 97.56 34 ARG B CA 1
ATOM 1582 C C . ARG B 1 34 ? 2.783 -8.039 1.694 1 97.56 34 ARG B C 1
ATOM 1584 O O . ARG B 1 34 ? 2.217 -7.543 2.672 1 97.56 34 ARG B O 1
ATOM 1591 N N . THR B 1 35 ? 4.039 -7.961 1.482 1 97.12 35 THR B N 1
ATOM 1592 C CA . THR B 1 35 ? 4.879 -7.141 2.352 1 97.12 35 THR B CA 1
ATOM 1593 C C . THR B 1 35 ? 4.41 -5.688 2.342 1 97.12 35 THR B C 1
ATOM 1595 O O . THR B 1 35 ? 4.332 -5.051 3.393 1 97.12 35 THR B O 1
ATOM 1598 N N . ILE B 1 36 ? 4.023 -5.145 1.205 1 97.38 36 ILE B N 1
ATOM 1599 C CA . ILE B 1 36 ? 3.514 -3.787 1.057 1 97.38 36 ILE B CA 1
ATOM 1600 C C . ILE B 1 36 ? 2.201 -3.643 1.824 1 97.38 36 ILE B C 1
ATOM 1602 O O . ILE B 1 36 ? 2.029 -2.699 2.602 1 97.38 36 ILE B O 1
ATOM 1606 N N . GLU B 1 37 ? 1.386 -4.637 1.638 1 97.31 37 GLU B N 1
ATOM 1607 C CA . GLU B 1 37 ? 0.086 -4.598 2.301 1 97.31 37 GLU B CA 1
ATOM 1608 C C . GLU B 1 37 ? 0.238 -4.648 3.818 1 97.31 37 GLU B C 1
ATOM 1610 O O . GLU B 1 37 ? -0.429 -3.902 4.539 1 97.31 37 GLU B O 1
ATOM 1615 N N . ASP B 1 38 ? 1.074 -5.527 4.25 1 96 38 ASP B N 1
ATOM 1616 C CA . ASP B 1 38 ? 1.283 -5.703 5.684 1 96 38 ASP B CA 1
ATOM 1617 C C . ASP B 1 38 ? 1.823 -4.426 6.324 1 96 38 ASP B C 1
ATOM 1619 O O . ASP B 1 38 ? 1.38 -4.031 7.402 1 96 38 ASP B O 1
ATOM 1623 N N . LYS B 1 39 ? 2.787 -3.885 5.656 1 95.62 39 LYS B N 1
ATOM 1624 C CA . LYS B 1 39 ? 3.357 -2.648 6.184 1 95.62 39 LYS B CA 1
ATOM 1625 C C . LYS B 1 39 ? 2.326 -1.522 6.18 1 95.62 39 LYS B C 1
ATOM 1627 O O . LYS B 1 39 ? 2.242 -0.747 7.133 1 95.62 39 LYS B O 1
ATOM 1632 N N . LEU B 1 40 ? 1.579 -1.411 5.137 1 97.25 40 LEU B N 1
ATOM 1633 C CA . LEU B 1 40 ? 0.54 -0.392 5.039 1 97.25 40 LEU B CA 1
ATOM 1634 C C . LEU B 1 40 ? -0.525 -0.598 6.109 1 97.25 40 LEU B C 1
ATOM 1636 O O . LEU B 1 40 ? -0.982 0.366 6.73 1 97.25 40 LEU B O 1
ATOM 1640 N N . ARG B 1 41 ? -0.846 -1.8 6.383 1 95.06 41 ARG B N 1
ATOM 1641 C CA . ARG B 1 41 ? -1.814 -2.121 7.426 1 95.06 41 ARG B CA 1
ATOM 1642 C C . ARG B 1 41 ? -1.305 -1.692 8.797 1 95.06 41 ARG B C 1
ATOM 1644 O O . ARG B 1 41 ? -2.061 -1.142 9.602 1 95.06 41 ARG B O 1
ATOM 1651 N N . SER B 1 42 ? -0.101 -1.997 8.992 1 92.81 42 SER B N 1
ATOM 1652 C CA . SER B 1 42 ? 0.519 -1.628 10.258 1 92.81 42 SER B CA 1
ATOM 1653 C C . SER B 1 42 ? 0.511 -0.116 10.461 1 92.81 42 SER B C 1
ATOM 1655 O O . SER B 1 42 ? 0.165 0.372 11.539 1 92.81 42 SER B O 1
ATOM 1657 N N . VAL B 1 43 ? 0.804 0.647 9.438 1 93.81 43 VAL B N 1
ATOM 1658 C CA . VAL B 1 43 ? 0.846 2.105 9.5 1 93.81 43 VAL B CA 1
ATOM 1659 C C . VAL B 1 43 ? -0.561 2.652 9.734 1 93.81 43 VAL B C 1
ATOM 1661 O O . VAL B 1 43 ? -0.762 3.521 10.586 1 93.81 43 VAL B O 1
ATOM 1664 N N . LEU B 1 44 ? -1.495 2.088 9.07 1 93.69 44 LEU B N 1
ATOM 1665 C CA . LEU B 1 44 ? -2.869 2.562 9.188 1 93.69 44 LEU B CA 1
ATOM 1666 C C . LEU B 1 44 ? -3.43 2.27 10.578 1 93.69 44 LEU B C 1
ATOM 1668 O O . LEU B 1 44 ? -4.18 3.074 11.133 1 93.69 44 LEU B O 1
ATOM 1672 N N . ARG B 1 45 ? -3.01 1.189 11.109 1 90.31 45 ARG B N 1
ATOM 1673 C CA . ARG B 1 45 ? -3.439 0.854 12.461 1 90.31 45 ARG B CA 1
ATOM 1674 C C . ARG B 1 45 ? -2.904 1.861 13.469 1 90.31 45 ARG B C 1
ATOM 1676 O O . ARG B 1 45 ? -3.645 2.338 14.336 1 90.31 45 ARG B O 1
ATOM 1683 N N . THR B 1 46 ? -1.677 2.154 13.297 1 87.44 46 THR B N 1
ATOM 1684 C CA . THR B 1 46 ? -1.058 3.115 14.203 1 87.44 46 THR B CA 1
ATOM 1685 C C . THR B 1 46 ? -1.676 4.5 14.023 1 87.44 46 THR B C 1
ATOM 1687 O O . THR B 1 46 ? -1.948 5.191 15.008 1 87.44 46 THR B O 1
ATOM 1690 N N . MET B 1 47 ? -1.978 4.871 12.828 1 86.81 47 MET B N 1
ATOM 1691 C CA . MET B 1 47 ? -2.531 6.191 12.547 1 86.81 47 MET B CA 1
ATOM 1692 C C . MET B 1 47 ? -3.957 6.309 13.07 1 86.81 47 MET B C 1
ATOM 1694 O O . MET B 1 47 ? -4.355 7.359 13.578 1 86.81 47 MET B O 1
ATOM 1698 N N . ALA B 1 48 ? -4.625 5.262 12.945 1 86.5 48 ALA B N 1
ATOM 1699 C CA . ALA B 1 48 ? -6.004 5.25 13.43 1 86.5 48 ALA B CA 1
ATOM 1700 C C . ALA B 1 48 ? -6.059 5.383 14.945 1 86.5 48 ALA B C 1
ATOM 1702 O O . ALA B 1 48 ? -7.008 5.949 15.492 1 86.5 48 ALA B O 1
ATOM 1703 N N . ALA B 1 49 ? -5.059 4.918 15.562 1 78.88 49 ALA B N 1
ATOM 1704 C CA . ALA B 1 49 ? -5.004 4.961 17.016 1 78.88 49 ALA B CA 1
ATOM 1705 C C . ALA B 1 49 ? -4.543 6.332 17.516 1 78.88 49 ALA B C 1
ATOM 1707 O O . ALA B 1 49 ? -4.793 6.703 18.656 1 78.88 49 ALA B O 1
ATOM 1708 N N . LEU B 1 50 ? -3.949 7.105 16.656 1 71.12 50 LEU B N 1
ATOM 1709 C CA . LEU B 1 50 ? -3.355 8.383 17.031 1 71.12 50 LEU B CA 1
ATOM 1710 C C . LEU B 1 50 ? -4.434 9.43 17.297 1 71.12 50 LEU B C 1
ATOM 1712 O O . LEU B 1 50 ? -4.203 10.391 18.031 1 71.12 50 LEU B O 1
ATOM 1716 N N . HIS B 1 51 ? -5.543 9.281 16.641 1 64.88 51 HIS B N 1
ATOM 1717 C CA . HIS B 1 51 ? -6.613 10.203 17 1 64.88 51 HIS B CA 1
ATOM 1718 C C . HIS B 1 51 ? -6.797 10.289 18.5 1 64.88 51 HIS B C 1
ATOM 1720 O O . HIS B 1 51 ? -7.066 11.367 19.047 1 64.88 51 HIS B O 1
ATOM 1726 N N . THR B 1 52 ? -6.508 9.219 19.031 1 60.72 52 THR B N 1
ATOM 1727 C CA . THR B 1 52 ? -6.652 9.219 20.484 1 60.72 52 THR B CA 1
ATOM 1728 C C . THR B 1 52 ? -5.449 9.875 21.141 1 60.72 52 THR B C 1
ATOM 1730 O O . THR B 1 52 ? -5.516 10.273 22.312 1 60.72 52 THR B O 1
ATOM 1733 N N . MET B 1 53 ? -4.387 10.062 20.391 1 61.22 53 MET B N 1
ATOM 1734 C CA . MET B 1 53 ? -3.137 10.531 20.984 1 61.22 53 MET B CA 1
ATOM 1735 C C . MET B 1 53 ? -2.932 12.016 20.703 1 61.22 53 MET B C 1
ATOM 1737 O O . MET B 1 53 ? -1.932 12.602 21.125 1 61.22 53 MET B O 1
ATOM 1741 N N . SER B 1 54 ? -3.861 12.633 20.031 1 65.62 54 SER B N 1
ATOM 1742 C CA . SER B 1 54 ? -3.84 14.062 19.766 1 65.62 54 SER B CA 1
ATOM 1743 C C . SER B 1 54 ? -2.77 14.422 18.734 1 65.62 54 SER B C 1
ATOM 1745 O O . SER B 1 54 ? -2.041 15.398 18.906 1 65.62 54 SER B O 1
ATOM 1747 N N . LEU B 1 55 ? -2.461 13.531 17.906 1 73.75 55 LEU B N 1
ATOM 1748 C CA . LEU B 1 55 ? -1.571 13.914 16.812 1 73.75 55 LEU B CA 1
ATOM 1749 C C . LEU B 1 55 ? -2.219 14.969 15.93 1 73.75 55 LEU B C 1
ATOM 1751 O O . LEU B 1 55 ? -3.305 14.75 15.391 1 73.75 55 LEU B O 1
ATOM 1755 N N . SER B 1 56 ? -1.529 16.078 15.906 1 76.75 56 SER B N 1
ATOM 1756 C CA . SER B 1 56 ? -2.094 17.203 15.156 1 76.75 56 SER B CA 1
ATOM 1757 C C . SER B 1 56 ? -2.062 16.938 13.656 1 76.75 56 SER B C 1
ATOM 1759 O O . SER B 1 56 ? -1.264 16.125 13.18 1 76.75 56 SER B O 1
ATOM 1761 N N . ARG B 1 57 ? -2.898 17.641 12.984 1 82 57 ARG B N 1
ATOM 1762 C CA . ARG B 1 57 ? -2.912 17.594 11.523 1 82 57 ARG B CA 1
ATOM 1763 C C . ARG B 1 57 ? -1.56 18 10.945 1 82 57 ARG B C 1
ATOM 1765 O O . ARG B 1 57 ? -1.079 17.391 9.992 1 82 57 ARG B O 1
ATOM 1772 N N . ARG B 1 58 ? -0.956 18.906 11.609 1 84.88 58 ARG B N 1
ATOM 1773 C CA . ARG B 1 58 ? 0.336 19.406 11.148 1 84.88 58 ARG B CA 1
ATOM 1774 C C . ARG B 1 58 ? 1.422 18.344 11.305 1 84.88 58 ARG B C 1
ATOM 1776 O O . ARG B 1 58 ? 2.248 18.172 10.414 1 84.88 58 ARG B O 1
ATOM 1783 N N . SER B 1 59 ? 1.372 17.672 12.422 1 86 59 SER B N 1
ATOM 1784 C CA . SER B 1 59 ? 2.373 16.641 12.68 1 86 59 SER B CA 1
ATOM 1785 C C . SER B 1 59 ? 2.229 15.469 11.703 1 86 59 SER B C 1
ATOM 1787 O O . SER B 1 59 ? 3.225 14.969 11.18 1 86 59 SER B O 1
ATOM 1789 N N . VAL B 1 60 ? 1.028 15.148 11.469 1 89 60 VAL B N 1
ATOM 1790 C CA . VAL B 1 60 ? 0.764 14.062 10.531 1 89 60 VAL B CA 1
ATOM 1791 C C . VAL B 1 60 ? 1.215 14.461 9.133 1 89 60 VAL B C 1
ATOM 1793 O O . VAL B 1 60 ? 1.884 13.68 8.445 1 89 60 VAL B O 1
ATOM 1796 N N . GLY B 1 61 ? 0.859 15.648 8.727 1 88.69 61 GLY B N 1
ATOM 1797 C CA . GLY B 1 61 ? 1.287 16.156 7.434 1 88.69 61 GLY B CA 1
ATOM 1798 C C . GLY B 1 61 ? 2.795 16.188 7.277 1 88.69 61 GLY B C 1
ATOM 1799 O O . GLY B 1 61 ? 3.326 15.828 6.227 1 88.69 61 GLY B O 1
ATOM 1800 N N . ARG B 1 62 ? 3.459 16.625 8.336 1 86.12 62 ARG B N 1
ATOM 1801 C CA . ARG B 1 62 ? 4.918 16.672 8.312 1 86.12 62 ARG B CA 1
ATOM 1802 C C . ARG B 1 62 ? 5.504 15.273 8.102 1 86.12 62 ARG B C 1
ATOM 1804 O O . ARG B 1 62 ? 6.41 15.094 7.285 1 86.12 62 ARG B O 1
ATOM 1811 N N . ILE B 1 63 ? 4.992 14.336 8.828 1 90.25 63 ILE B N 1
ATOM 1812 C CA . ILE B 1 63 ? 5.484 12.961 8.766 1 90.25 63 ILE B CA 1
ATOM 1813 C C . ILE B 1 63 ? 5.316 12.422 7.348 1 90.25 63 ILE B C 1
ATOM 1815 O O . ILE B 1 63 ? 6.234 11.812 6.797 1 90.25 63 ILE B O 1
ATOM 1819 N N . ILE B 1 64 ? 4.156 12.711 6.773 1 92.94 64 ILE B N 1
ATOM 1820 C CA . ILE B 1 64 ? 3.838 12.195 5.445 1 92.94 64 ILE B CA 1
ATOM 1821 C C . ILE B 1 64 ? 4.742 12.852 4.406 1 92.94 64 ILE B C 1
ATOM 1823 O O . ILE B 1 64 ? 5.34 12.164 3.572 1 92.94 64 ILE B O 1
ATOM 1827 N N . ILE B 1 65 ? 4.887 14.164 4.516 1 89.62 65 ILE B N 1
ATOM 1828 C CA . ILE B 1 65 ? 5.668 14.922 3.543 1 89.62 65 ILE B CA 1
ATOM 1829 C C . ILE B 1 65 ? 7.133 14.5 3.617 1 89.62 65 ILE B C 1
ATOM 1831 O O . ILE B 1 65 ? 7.773 14.266 2.588 1 89.62 65 ILE B O 1
ATOM 1835 N N . GLU B 1 66 ? 7.582 14.328 4.789 1 88.88 66 GLU B N 1
ATOM 1836 C CA . GLU B 1 66 ? 8.969 13.914 4.977 1 88.88 66 GLU B CA 1
ATOM 1837 C C . GLU B 1 66 ? 9.203 12.508 4.426 1 88.88 66 GLU B C 1
ATOM 1839 O O . GLU B 1 66 ? 10.242 12.234 3.826 1 88.88 66 GLU B O 1
ATOM 1844 N N . ALA B 1 67 ? 8.242 11.648 4.676 1 93.12 67 ALA B N 1
ATOM 1845 C CA . ALA B 1 67 ? 8.375 10.281 4.184 1 93.12 67 ALA B CA 1
ATOM 1846 C C . ALA B 1 67 ? 8.398 10.25 2.658 1 93.12 67 ALA B C 1
ATOM 1848 O O . ALA B 1 67 ? 9.172 9.5 2.059 1 93.12 67 ALA B O 1
ATOM 1849 N N . VAL B 1 68 ? 7.59 11.086 1.998 1 93.12 68 VAL B N 1
ATOM 1850 C CA . VAL B 1 68 ? 7.566 11.164 0.541 1 93.12 68 VAL B CA 1
ATOM 1851 C C . VAL B 1 68 ? 8.906 11.695 0.03 1 93.12 68 VAL B C 1
ATOM 1853 O O . VAL B 1 68 ? 9.508 11.109 -0.875 1 93.12 68 VAL B O 1
ATOM 1856 N N . GLU B 1 69 ? 9.375 12.711 0.643 1 88.69 69 GLU B N 1
ATOM 1857 C CA . GLU B 1 69 ? 10.633 13.336 0.227 1 88.69 69 GLU B CA 1
ATOM 1858 C C . GLU B 1 69 ? 11.797 12.359 0.341 1 88.69 69 GLU B C 1
ATOM 1860 O O . GLU B 1 69 ? 12.688 12.336 -0.515 1 88.69 69 GLU B O 1
ATOM 1865 N N . ARG B 1 70 ? 11.703 11.555 1.335 1 92.12 70 ARG B N 1
ATOM 1866 C CA . ARG B 1 70 ? 12.789 10.625 1.593 1 92.12 70 ARG B CA 1
ATOM 1867 C C . ARG B 1 70 ? 12.719 9.43 0.649 1 92.12 70 ARG B C 1
ATOM 1869 O O . ARG B 1 70 ? 13.711 8.719 0.462 1 92.12 70 ARG B O 1
ATOM 1876 N N . SER B 1 71 ? 11.539 9.219 0.052 1 93.75 71 SER B N 1
ATOM 1877 C CA . SER B 1 71 ? 11.336 7.969 -0.678 1 93.75 71 SER B CA 1
ATOM 1878 C C . SER B 1 71 ? 11.336 8.203 -2.186 1 93.75 71 SER B C 1
ATOM 1880 O O . SER B 1 71 ? 11.195 7.258 -2.965 1 93.75 71 SER B O 1
ATOM 1882 N N . VAL B 1 72 ? 11.547 9.398 -2.611 1 92.31 72 VAL B N 1
ATOM 1883 C CA . VAL B 1 72 ? 11.555 9.727 -4.035 1 92.31 72 VAL B CA 1
ATOM 1884 C C . VAL B 1 72 ? 12.984 9.727 -4.559 1 92.31 72 VAL B C 1
ATOM 1886 O O . VAL B 1 72 ? 13.875 10.328 -3.947 1 92.31 72 VAL B O 1
ATOM 1889 N N . ASP B 1 73 ? 13.148 8.984 -5.648 1 90.25 73 ASP B N 1
ATOM 1890 C CA . ASP B 1 73 ? 14.445 9.016 -6.324 1 90.25 73 ASP B CA 1
ATOM 1891 C C . ASP B 1 73 ? 14.641 10.328 -7.078 1 90.25 73 ASP B C 1
ATOM 1893 O O . ASP B 1 73 ? 13.852 10.664 -7.965 1 90.25 73 ASP B O 1
ATOM 1897 N N . PRO B 1 74 ? 15.727 11.016 -6.812 1 86.56 74 PRO B N 1
ATOM 1898 C CA . PRO B 1 74 ? 15.93 12.328 -7.426 1 86.56 74 PRO B CA 1
ATOM 1899 C C . PRO B 1 74 ? 16.125 12.25 -8.938 1 86.56 74 PRO B C 1
ATOM 1901 O O . PRO B 1 74 ? 15.805 13.203 -9.656 1 86.56 74 PRO B O 1
ATOM 1904 N N . GLN B 1 75 ? 16.625 11.07 -9.438 1 88 75 GLN B N 1
ATOM 1905 C CA . GLN B 1 75 ? 16.906 10.938 -10.859 1 88 75 GLN B CA 1
ATOM 1906 C C . GLN B 1 75 ? 15.664 10.484 -11.625 1 88 75 GLN B C 1
ATOM 1908 O O . GLN B 1 75 ? 15.32 11.062 -12.656 1 88 75 GLN B O 1
ATOM 1913 N N . THR B 1 76 ? 14.852 9.547 -11.109 1 85.81 76 THR B N 1
ATOM 1914 C CA . THR B 1 76 ? 13.742 8.945 -11.836 1 85.81 76 THR B CA 1
ATOM 1915 C C . THR B 1 76 ? 12.414 9.555 -11.398 1 85.81 76 THR B C 1
ATOM 1917 O O . THR B 1 76 ? 11.398 9.398 -12.078 1 85.81 76 THR B O 1
ATOM 1920 N N . LYS B 1 77 ? 12.391 10.18 -10.289 1 83.75 77 LYS B N 1
ATOM 1921 C CA . LYS B 1 77 ? 11.203 10.789 -9.695 1 83.75 77 LYS B CA 1
ATOM 1922 C C . LYS B 1 77 ? 10.203 9.727 -9.25 1 83.75 77 LYS B C 1
ATOM 1924 O O . LYS B 1 77 ? 9.031 10.039 -9 1 83.75 77 LYS B O 1
ATOM 1929 N N . GLU B 1 78 ? 10.742 8.508 -9.172 1 89.38 78 GLU B N 1
ATOM 1930 C CA . GLU B 1 78 ? 9.891 7.422 -8.703 1 89.38 78 GLU B CA 1
ATOM 1931 C C . GLU B 1 78 ? 9.984 7.27 -7.188 1 89.38 78 GLU B C 1
ATOM 1933 O O . GLU B 1 78 ? 11.047 7.457 -6.602 1 89.38 78 GLU B O 1
ATOM 1938 N N . CYS B 1 79 ? 8.875 6.969 -6.59 1 91.94 79 CYS B N 1
ATOM 1939 C CA . CYS B 1 79 ? 8.82 6.777 -5.145 1 91.94 79 CYS B CA 1
ATOM 1940 C C . CYS B 1 79 ? 9.039 5.312 -4.777 1 91.94 79 CYS B C 1
ATOM 1942 O O . CYS B 1 79 ? 8.391 4.43 -5.34 1 91.94 79 CYS B O 1
ATOM 1944 N N . ASN B 1 80 ? 9.945 5.047 -3.939 1 96.5 80 ASN B N 1
ATOM 1945 C CA . ASN B 1 80 ? 10.117 3.715 -3.373 1 96.5 80 ASN B CA 1
ATOM 1946 C C . ASN B 1 80 ? 9.094 3.43 -2.283 1 96.5 80 ASN B C 1
ATOM 1948 O O . ASN B 1 80 ? 9.227 3.908 -1.155 1 96.5 80 ASN B O 1
ATOM 1952 N N . ILE B 1 81 ? 8.188 2.604 -2.588 1 97.75 81 ILE B N 1
ATOM 1953 C CA . ILE B 1 81 ? 7.027 2.375 -1.733 1 97.75 81 ILE B CA 1
ATOM 1954 C C . ILE B 1 81 ? 7.473 1.726 -0.424 1 97.75 81 ILE B C 1
ATOM 1956 O O . ILE B 1 81 ? 7.004 2.102 0.653 1 97.75 81 ILE B O 1
ATOM 1960 N N . ILE B 1 82 ? 8.383 0.772 -0.477 1 97 82 ILE B N 1
ATOM 1961 C CA . ILE B 1 82 ? 8.82 0.052 0.713 1 97 82 ILE B CA 1
ATOM 1962 C C . ILE B 1 82 ? 9.547 1.009 1.656 1 97 82 ILE B C 1
ATOM 1964 O O . ILE B 1 82 ? 9.328 0.98 2.869 1 97 82 ILE B O 1
ATOM 1968 N N . LYS B 1 83 ? 10.359 1.768 1.057 1 96.19 83 LYS B N 1
ATOM 1969 C CA . LYS B 1 83 ? 11.055 2.777 1.851 1 96.19 83 LYS B CA 1
ATOM 1970 C C . LYS B 1 83 ? 10.062 3.756 2.48 1 96.19 83 LYS B C 1
ATOM 1972 O O . LYS B 1 83 ? 10.188 4.098 3.658 1 96.19 83 LYS B O 1
ATOM 1977 N N . PHE B 1 84 ? 9.125 4.215 1.765 1 97.56 84 PHE B N 1
ATOM 1978 C CA . PHE B 1 84 ? 8.086 5.125 2.23 1 97.56 84 PHE B CA 1
ATOM 1979 C C . PHE B 1 84 ? 7.348 4.531 3.424 1 97.56 84 PHE B C 1
ATOM 1981 O O . PHE B 1 84 ? 7.234 5.172 4.473 1 97.56 84 PHE B O 1
ATOM 1988 N N . LEU B 1 85 ? 6.941 3.34 3.264 1 97.75 85 LEU B N 1
ATOM 1989 C CA . LEU B 1 85 ? 6.164 2.695 4.316 1 97.75 85 LEU B CA 1
ATOM 1990 C C . LEU B 1 85 ? 7.027 2.43 5.547 1 97.75 85 LEU B C 1
ATOM 1992 O O . LEU B 1 85 ? 6.551 2.543 6.676 1 97.75 85 LEU B O 1
ATOM 1996 N N . ALA B 1 86 ? 8.242 2.059 5.305 1 96.06 86 ALA B N 1
ATOM 1997 C CA . ALA B 1 86 ? 9.156 1.843 6.426 1 96.06 86 ALA B CA 1
ATOM 1998 C C . ALA B 1 86 ? 9.367 3.131 7.219 1 96.06 86 ALA B C 1
ATOM 2000 O O . ALA B 1 86 ? 9.398 3.111 8.453 1 96.06 86 ALA B O 1
ATOM 2001 N N . THR B 1 87 ? 9.516 4.219 6.488 1 95.44 87 THR B N 1
ATOM 2002 C CA . THR B 1 87 ? 9.68 5.523 7.125 1 95.44 87 THR B CA 1
ATOM 2003 C C . THR B 1 87 ? 8.438 5.891 7.934 1 95.44 87 THR B C 1
ATOM 2005 O O . THR B 1 87 ? 8.547 6.348 9.07 1 95.44 87 THR B O 1
ATOM 2008 N N . LEU B 1 88 ? 7.293 5.684 7.355 1 95.38 88 LEU B N 1
ATOM 2009 C CA . LEU B 1 88 ? 6.043 5.988 8.047 1 95.38 88 LEU B CA 1
ATOM 2010 C C . LEU B 1 88 ? 5.887 5.129 9.297 1 95.38 88 LEU B C 1
ATOM 2012 O O . LEU B 1 88 ? 5.449 5.617 10.336 1 95.38 88 LEU B O 1
ATOM 2016 N N . GLN B 1 89 ? 6.238 3.936 9.148 1 93.56 89 GLN B N 1
ATOM 2017 C CA . GLN B 1 89 ? 6.133 3.025 10.281 1 93.56 89 GLN B CA 1
ATOM 2018 C C . GLN B 1 89 ? 7.016 3.48 11.438 1 93.56 89 GLN B C 1
ATOM 2020 O O . GLN B 1 89 ? 6.594 3.463 12.602 1 93.56 89 GLN B O 1
ATOM 2025 N N . GLN B 1 90 ? 8.18 3.836 11.078 1 90.81 90 GLN B N 1
ATOM 2026 C CA . GLN B 1 90 ? 9.109 4.32 12.094 1 90.81 90 GLN B CA 1
ATOM 2027 C C . GLN B 1 90 ? 8.578 5.578 12.773 1 90.81 90 GLN B C 1
ATOM 2029 O O . GLN B 1 90 ? 8.555 5.664 14 1 90.81 90 GLN B O 1
ATOM 2034 N N . SER B 1 91 ? 8.18 6.523 11.969 1 88.12 91 SER B N 1
ATOM 2035 C CA . SER B 1 91 ? 7.715 7.805 12.484 1 88.12 91 SER B CA 1
ATOM 2036 C C . SER B 1 91 ? 6.449 7.637 13.312 1 88.12 91 SER B C 1
ATOM 2038 O O . SER B 1 91 ? 6.305 8.258 14.375 1 88.12 91 SER B O 1
ATOM 2040 N N . SER B 1 92 ? 5.574 6.793 12.836 1 83.69 92 SER B N 1
ATOM 2041 C CA . SER B 1 92 ? 4.316 6.598 13.547 1 83.69 92 SER B CA 1
ATOM 2042 C C . SER B 1 92 ? 4.535 5.863 14.867 1 83.69 92 SER B C 1
ATOM 2044 O O . SER B 1 92 ? 3.852 6.141 15.859 1 83.69 92 SER B O 1
ATOM 2046 N N . SER B 1 93 ? 5.465 4.934 14.852 1 83.38 93 SER B N 1
ATOM 2047 C CA . SER B 1 93 ? 5.781 4.215 16.078 1 83.38 93 SER B CA 1
ATOM 2048 C C . SER B 1 93 ? 6.391 5.145 17.125 1 83.38 93 SER B C 1
ATOM 2050 O O . SER B 1 93 ? 6.109 5.02 18.312 1 83.38 93 SER B O 1
ATOM 2052 N N . GLU B 1 94 ? 7.227 6.027 16.688 1 83.81 94 GLU B N 1
ATOM 2053 C CA . GLU B 1 94 ? 7.824 7.012 17.578 1 83.81 94 GLU B CA 1
ATOM 2054 C C . GLU B 1 94 ? 6.762 7.934 18.172 1 83.81 94 GLU B C 1
ATOM 2056 O O . GLU B 1 94 ? 6.797 8.234 19.375 1 83.81 94 GLU B O 1
ATOM 2061 N N . MET B 1 95 ? 5.852 8.289 17.25 1 77.69 95 MET B N 1
ATOM 2062 C CA . MET B 1 95 ? 4.781 9.164 17.719 1 77.69 95 MET B CA 1
ATOM 2063 C C . MET B 1 95 ? 3.857 8.438 18.688 1 77.69 95 MET B C 1
ATOM 2065 O O . MET B 1 95 ? 3.398 9.023 19.672 1 77.69 95 MET B O 1
ATOM 2069 N N . GLU B 1 96 ? 3.648 7.305 18.469 1 76.38 96 GLU B N 1
ATOM 2070 C CA . GLU B 1 96 ? 2.814 6.5 19.359 1 76.38 96 GLU B CA 1
ATOM 2071 C C . GLU B 1 96 ? 3.471 6.328 20.734 1 76.38 96 GLU B C 1
ATOM 2073 O O . GLU B 1 96 ? 2.799 6.41 21.766 1 76.38 96 GLU B O 1
ATOM 2078 N N . ARG B 1 97 ? 4.652 6.125 20.75 1 79 97 ARG B N 1
ATOM 2079 C CA . ARG B 1 97 ? 5.395 5.973 22 1 79 97 ARG B CA 1
ATOM 2080 C C . ARG B 1 97 ? 5.387 7.273 22.797 1 79 97 ARG B C 1
ATOM 2082 O O . ARG B 1 97 ? 5.113 7.266 24 1 79 97 ARG B O 1
ATOM 2089 N N . LEU B 1 98 ? 5.629 8.352 22.094 1 75.19 98 LEU B N 1
ATOM 2090 C CA . LEU B 1 98 ? 5.656 9.656 22.75 1 75.19 98 LEU B CA 1
ATOM 2091 C C . LEU B 1 98 ? 4.273 10.039 23.266 1 75.19 98 LEU B C 1
ATOM 2093 O O . LEU B 1 98 ? 4.148 10.602 24.359 1 75.19 98 LEU B O 1
ATOM 2097 N N . GLY B 1 99 ? 3.354 9.711 22.453 1 68.69 99 GLY B N 1
ATOM 2098 C CA . GLY B 1 99 ? 1.993 10 22.875 1 68.69 99 GLY B CA 1
ATOM 2099 C C . GLY B 1 99 ? 1.561 9.18 24.078 1 68.69 99 GLY B C 1
ATOM 2100 O O . GLY B 1 99 ? 0.923 9.711 25 1 68.69 99 GLY B O 1
ATOM 2101 N N . THR B 1 100 ? 1.888 7.965 24.078 1 67.19 100 THR B N 1
ATOM 2102 C CA . THR B 1 100 ? 1.557 7.098 25.188 1 67.19 100 THR B CA 1
ATOM 2103 C C . THR B 1 100 ? 2.275 7.551 26.453 1 67.19 100 THR B C 1
ATOM 2105 O O . THR B 1 100 ? 1.684 7.57 27.547 1 67.19 100 THR B O 1
ATOM 2108 N N . GLU B 1 101 ? 3.436 7.91 26.234 1 66.88 101 GLU B N 1
ATOM 2109 C CA . GLU B 1 101 ? 4.223 8.398 27.359 1 66.88 101 GLU B CA 1
ATOM 2110 C C . GLU B 1 101 ? 3.639 9.688 27.922 1 66.88 101 GLU B C 1
ATOM 2112 O O . GLU B 1 101 ? 3.588 9.875 29.141 1 66.88 101 GLU B O 1
ATOM 2117 N N . SER B 1 102 ? 3.219 10.477 27 1 65.06 102 SER B N 1
ATOM 2118 C CA . SER B 1 102 ? 2.619 11.742 27.406 1 65.06 102 SER B CA 1
ATOM 2119 C C . SER B 1 102 ? 1.3 11.508 28.141 1 65.06 102 SER B C 1
ATOM 2121 O O . SER B 1 102 ? 1.019 12.172 29.141 1 65.06 102 SER B O 1
ATOM 2123 N N . LEU B 1 103 ? 0.581 10.609 27.641 1 62.44 103 LEU B N 1
ATOM 2124 C CA . LEU B 1 103 ? -0.698 10.281 28.266 1 62.44 103 LEU B CA 1
ATOM 2125 C C . LEU B 1 103 ? -0.491 9.648 29.625 1 62.44 103 LEU B C 1
ATOM 2127 O O . LEU B 1 103 ? -1.226 9.945 30.578 1 62.44 103 LEU B O 1
ATOM 2131 N N . ILE B 1 104 ? 0.42 8.844 29.703 1 63 104 ILE B N 1
ATOM 2132 C CA . ILE B 1 104 ? 0.743 8.203 30.969 1 63 104 ILE B CA 1
ATOM 2133 C C . ILE B 1 104 ? 1.188 9.258 31.984 1 63 104 ILE B C 1
ATOM 2135 O O . ILE B 1 104 ? 0.738 9.25 33.125 1 63 104 ILE B O 1
ATOM 2139 N N . ASN B 1 105 ? 1.961 10.156 31.469 1 60.78 105 ASN B N 1
ATOM 2140 C CA . ASN B 1 105 ? 2.438 11.219 32.344 1 60.78 105 ASN B CA 1
ATOM 2141 C C . ASN B 1 105 ? 1.294 12.117 32.812 1 60.78 105 ASN B C 1
ATOM 2143 O O . ASN B 1 105 ? 1.258 12.523 33.969 1 60.78 105 ASN B O 1
ATOM 2147 N N . LEU B 1 106 ? 0.383 12.359 31.859 1 58.66 106 LEU B N 1
ATOM 2148 C CA . LEU B 1 106 ? -0.792 13.148 32.219 1 58.66 106 LEU B CA 1
ATOM 2149 C C . LEU B 1 106 ? -1.678 12.398 33.188 1 58.66 106 LEU B C 1
ATOM 2151 O O . LEU B 1 106 ? -2.195 12.992 34.156 1 58.66 106 LEU B O 1
ATOM 2155 N N . ALA B 1 107 ? -1.832 11.18 32.875 1 62 107 ALA B N 1
ATOM 2156 C CA . ALA B 1 107 ? -2.641 10.352 33.781 1 62 107 ALA B CA 1
ATOM 2157 C C . ALA B 1 107 ? -2.02 10.266 35.156 1 62 107 ALA B C 1
ATOM 2159 O O . ALA B 1 107 ? -2.729 10.305 36.156 1 62 107 ALA B O 1
ATOM 2160 N N . LEU B 1 108 ? -0.818 10.242 35.188 1 59.06 108 LEU B N 1
ATOM 2161 C CA . LEU B 1 108 ? -0.101 10.172 36.438 1 59.06 108 LEU B CA 1
ATOM 2162 C C . LEU B 1 108 ? -0.146 11.516 37.156 1 59.06 108 LEU B C 1
ATOM 2164 O O . LEU B 1 108 ? -0.255 11.555 38.406 1 59.06 108 LEU B O 1
ATOM 2168 N N . SER B 1 109 ? -0.12 12.555 36.375 1 55.03 109 SER B N 1
ATOM 2169 C CA . SER B 1 109 ? -0.206 13.891 36.938 1 55.03 109 SER B CA 1
ATOM 2170 C C . SER B 1 109 ? -1.643 14.242 37.312 1 55.03 109 SER B C 1
ATOM 2172 O O . SER B 1 109 ? -1.876 15 38.25 1 55.03 109 SER B O 1
ATOM 2174 N N . ALA B 1 110 ? -2.652 13.945 36.281 1 54.22 110 ALA B N 1
ATOM 2175 C CA . ALA B 1 1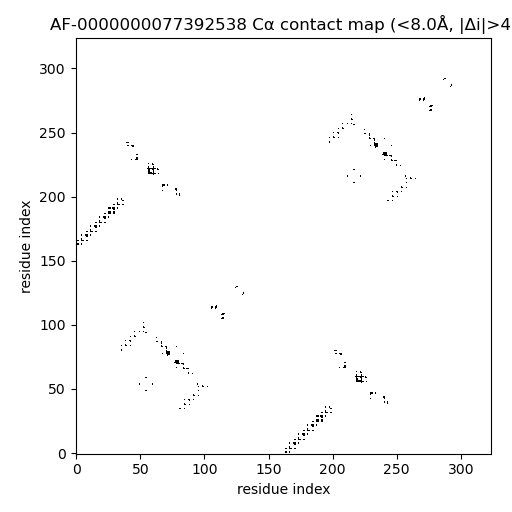10 ? -4.062 14.195 36.562 1 54.22 110 ALA B CA 1
ATOM 2176 C C . ALA B 1 110 ? -4.508 13.469 37.812 1 54.22 110 ALA B C 1
ATOM 2178 O O . ALA B 1 110 ? -5.375 13.961 38.562 1 54.22 110 ALA B O 1
ATOM 2179 N N . ASP B 1 111 ? -4.199 12.219 37.969 1 49.75 111 ASP B N 1
ATOM 2180 C CA . ASP B 1 111 ? -4.504 11.695 39.312 1 49.75 111 ASP B CA 1
ATOM 2181 C C . ASP B 1 111 ? -4.09 12.68 40.406 1 49.75 111 ASP B C 1
ATOM 2183 O O . ASP B 1 111 ? -4.797 12.844 41.406 1 49.75 111 ASP B O 1
ATOM 2187 N N . ARG B 1 112 ? -3.213 13.562 40.344 1 49.44 112 ARG B N 1
ATOM 2188 C CA . ARG B 1 112 ? -3.08 14.609 41.375 1 49.44 112 ARG B CA 1
ATOM 2189 C C . ARG B 1 112 ? -3.844 15.867 40.938 1 49.44 112 ARG B C 1
ATOM 2191 O O . ARG B 1 112 ? -4.633 16.406 41.719 1 49.44 112 ARG B O 1
ATOM 2198 N N . SER B 1 113 ? -3.598 17.078 40.375 1 46.62 113 SER B N 1
ATOM 2199 C CA . SER B 1 113 ? -4.242 18.328 40.031 1 46.62 113 SER B CA 1
ATOM 2200 C C . SER B 1 113 ? -4.758 18.297 38.594 1 46.62 113 SER B C 1
ATOM 2202 O O . SER B 1 113 ? -5.82 18.859 38.281 1 46.62 113 SER B O 1
ATOM 2204 N N . ASP B 1 114 ? -4.172 17.75 37.531 1 44.81 114 ASP B N 1
ATOM 2205 C CA . ASP B 1 114 ? -4.074 18.031 36.125 1 44.81 114 ASP B CA 1
ATOM 2206 C C . ASP B 1 114 ? -5.102 17.219 35.312 1 44.81 114 ASP B C 1
ATOM 2208 O O . ASP B 1 114 ? -5.32 17.469 34.125 1 44.81 114 ASP B O 1
ATOM 2212 N N . LEU B 1 115 ? -5.785 16.109 35.75 1 46.03 115 LEU B N 1
ATOM 2213 C CA . LEU B 1 115 ? -6.922 15.453 35.125 1 46.03 115 LEU B CA 1
ATOM 2214 C C . LEU B 1 115 ? -8.062 16.438 34.875 1 46.03 115 LEU B C 1
ATOM 2216 O O . LEU B 1 115 ? -8.711 16.406 33.844 1 46.03 115 LEU B O 1
ATOM 2220 N N . MET B 1 116 ? -8.18 17.422 35.688 1 47.09 116 MET B N 1
ATOM 2221 C CA . MET B 1 116 ? -9.172 18.5 35.625 1 47.09 116 MET B CA 1
ATOM 2222 C C . MET B 1 116 ? -8.914 19.391 34.406 1 47.09 116 MET B C 1
ATOM 2224 O O . MET B 1 116 ? -9.859 19.828 33.75 1 47.09 116 MET B O 1
ATOM 2228 N N . ASP B 1 117 ? -7.699 19.75 34.188 1 45.97 117 ASP B N 1
ATOM 2229 C CA . ASP B 1 117 ? -7.34 20.734 33.156 1 45.97 117 ASP B CA 1
ATOM 2230 C C . ASP B 1 117 ? -7.414 20.109 31.766 1 45.97 117 ASP B C 1
ATOM 2232 O O . ASP B 1 117 ? -7.871 20.75 30.812 1 45.97 117 ASP B O 1
ATOM 2236 N N . GLN B 1 118 ? -7.141 18.859 31.562 1 43.47 118 GLN B N 1
ATOM 2237 C CA . GLN B 1 118 ? -7.148 18.203 30.25 1 43.47 118 GLN B CA 1
ATOM 2238 C C . GLN B 1 118 ? -8.578 17.938 29.781 1 43.47 118 GLN B C 1
ATOM 2240 O O . GLN B 1 118 ? -8.883 18.062 28.609 1 43.47 118 GLN B O 1
ATOM 2245 N N . LEU B 1 119 ? -9.422 17.594 30.688 1 44.31 119 LEU B N 1
ATOM 2246 C CA . LEU B 1 119 ? -10.844 17.469 30.375 1 44.31 119 LEU B CA 1
ATOM 2247 C C . LEU B 1 119 ? -11.422 18.812 29.938 1 44.31 119 LEU B C 1
ATOM 2249 O O . LEU B 1 119 ? -12.258 18.859 29.031 1 44.31 119 LEU B O 1
ATOM 2253 N N . THR B 1 120 ? -10.906 19.844 30.422 1 43.62 120 THR B N 1
ATOM 2254 C CA . THR B 1 120 ? -11.328 21.172 30.016 1 43.62 120 THR B CA 1
ATOM 2255 C C . THR B 1 120 ? -10.812 21.5 28.609 1 43.62 120 THR B C 1
ATOM 2257 O O . THR B 1 120 ? -11.523 22.109 27.812 1 43.62 120 THR B O 1
ATOM 2260 N N . ARG B 1 121 ? -9.648 21.141 28.312 1 46.91 121 ARG B N 1
ATOM 2261 C CA . ARG B 1 121 ? -9.062 21.453 27.016 1 46.91 121 ARG B CA 1
ATOM 2262 C C . ARG B 1 121 ? -9.664 20.578 25.922 1 46.91 121 ARG B C 1
ATOM 2264 O O . ARG B 1 121 ? -9.891 21.047 24.797 1 46.91 121 ARG B O 1
ATOM 2271 N N . SER B 1 122 ? -9.914 19.422 26.219 1 41.12 122 SER B N 1
ATOM 2272 C CA . SER B 1 122 ? -10.617 18.562 25.281 1 41.12 122 SER B CA 1
ATOM 2273 C C . SER B 1 122 ? -12.016 19.094 24.984 1 41.12 122 SER B C 1
ATOM 2275 O O . SER B 1 122 ? -12.469 19.078 23.828 1 41.12 122 SER B O 1
ATOM 2277 N N . GLU B 1 123 ? -12.664 19.594 26.031 1 44.59 123 GLU B N 1
ATOM 2278 C CA . GLU B 1 123 ? -13.953 20.25 25.828 1 44.59 123 GLU B CA 1
ATOM 2279 C C . GLU B 1 123 ? -13.781 21.562 25.047 1 44.59 123 GLU B C 1
ATOM 2281 O O . GLU B 1 123 ? -14.617 21.891 24.203 1 44.59 123 GLU B O 1
ATOM 2286 N N . GLU B 1 124 ? -12.734 22.219 25.25 1 42.5 124 GLU B N 1
ATOM 2287 C CA . GLU B 1 124 ? -12.453 23.422 24.484 1 42.5 124 GLU B CA 1
ATOM 2288 C C . GLU B 1 124 ? -12.062 23.109 23.047 1 42.5 124 GLU B C 1
ATOM 2290 O O . GLU B 1 124 ? -12.492 23.781 22.109 1 42.5 124 GLU B O 1
ATOM 2295 N N . ASP B 1 125 ? -11.359 22.094 22.875 1 41.03 125 ASP B N 1
ATOM 2296 C CA . ASP B 1 125 ? -10.992 21.688 21.516 1 41.03 125 ASP B CA 1
ATOM 2297 C C . ASP B 1 125 ? -12.203 21.125 20.766 1 41.03 125 ASP B C 1
ATOM 2299 O O . ASP B 1 125 ? -12.398 21.422 19.594 1 41.03 125 ASP B O 1
ATOM 2303 N N . LYS B 1 126 ? -13.062 20.438 21.453 1 44.69 126 LYS B N 1
ATOM 2304 C CA . LYS B 1 126 ? -14.359 20.047 20.891 1 44.69 126 LYS B CA 1
ATOM 2305 C C . LYS B 1 126 ? -15.219 21.281 20.609 1 44.69 126 LYS B C 1
ATOM 2307 O O . LYS B 1 126 ? -15.891 21.344 19.578 1 44.69 126 LYS B O 1
ATOM 2312 N N . GLN B 1 127 ? -15.039 22.141 21.516 1 43.12 127 GLN B N 1
ATOM 2313 C CA . GLN B 1 127 ? -15.766 23.375 21.281 1 43.12 127 GLN B CA 1
ATOM 2314 C C . GLN B 1 127 ? -15.156 24.172 20.141 1 43.12 127 GLN B C 1
ATOM 2316 O O . GLN B 1 127 ? -15.883 24.781 19.344 1 43.12 127 GLN B O 1
ATOM 2321 N N . THR B 1 128 ? -13.883 24.141 20.016 1 39.25 128 THR B N 1
ATOM 2322 C CA . THR B 1 128 ? -13.234 24.828 18.906 1 39.25 128 THR B CA 1
ATOM 2323 C C . THR B 1 128 ? -13.445 24.062 17.594 1 39.25 128 THR B C 1
ATOM 2325 O O . THR B 1 128 ? -13.711 24.672 16.562 1 39.25 128 THR B O 1
ATOM 2328 N N . LEU B 1 129 ? -13.375 22.797 17.609 1 38.88 129 LEU B N 1
ATOM 2329 C CA . LEU B 1 129 ? -13.695 21.984 16.438 1 38.88 129 LEU B CA 1
ATOM 2330 C C . LEU B 1 129 ? -15.172 22.109 16.078 1 38.88 129 LEU B C 1
ATOM 2332 O O . LEU B 1 129 ? -15.523 22.219 14.906 1 38.88 129 LEU B O 1
ATOM 2336 N N . THR B 1 130 ? -15.977 22.094 17.078 1 41.44 130 THR B N 1
ATOM 2337 C CA . THR B 1 130 ? -17.391 22.359 16.828 1 41.44 130 THR B CA 1
ATOM 2338 C C . THR B 1 130 ? -17.594 23.766 16.297 1 41.44 130 THR B C 1
ATOM 2340 O O . THR B 1 130 ? -18.391 24 15.391 1 41.44 130 THR B O 1
ATOM 2343 N N . LYS B 1 131 ? -16.828 24.656 16.891 1 45.47 131 LYS B N 1
ATOM 2344 C CA . LYS B 1 131 ? -16.906 26.031 16.406 1 45.47 131 LYS B CA 1
ATOM 2345 C C . LYS B 1 131 ? -16.344 26.172 14.992 1 45.47 131 LYS B C 1
ATOM 2347 O O . LYS B 1 131 ? -16.922 26.844 14.148 1 45.47 131 LYS B O 1
ATOM 2352 N N . SER B 1 132 ? -15.328 25.531 14.758 1 40.22 132 SER B N 1
ATOM 2353 C CA . SER B 1 132 ? -14.734 25.594 13.422 1 40.22 132 SER B CA 1
ATOM 2354 C C . SER B 1 132 ? -15.594 24.844 12.406 1 40.22 132 SER B C 1
ATOM 2356 O O . SER B 1 132 ? -15.75 25.297 11.266 1 40.22 132 SER B O 1
ATOM 2358 N N . PHE B 1 133 ? -16.172 23.734 12.789 1 41.47 133 PHE B N 1
ATOM 2359 C CA . PHE B 1 133 ? -17.172 23.078 11.953 1 41.47 133 PHE B CA 1
ATOM 2360 C C . PHE B 1 133 ? -18.375 23.984 11.734 1 41.47 133 PHE B C 1
ATOM 2362 O O . PHE B 1 133 ? -18.859 24.125 10.609 1 41.47 133 PHE B O 1
ATOM 2369 N N . PHE B 1 134 ? -18.703 24.641 12.789 1 44.75 134 PHE B N 1
ATOM 2370 C CA . PHE B 1 134 ? -19.828 25.562 12.633 1 44.75 134 PHE B CA 1
ATOM 2371 C C . PHE B 1 134 ? -19.422 26.75 11.758 1 44.75 134 PHE B C 1
ATOM 2373 O O . PHE B 1 134 ? -20.203 27.203 10.914 1 44.75 134 PHE B O 1
ATOM 2380 N N . GLU B 1 135 ? -18.203 27.094 11.867 1 46.09 135 GLU B N 1
ATOM 2381 C CA . GLU B 1 135 ? -17.734 28.203 11.031 1 46.09 135 GLU B CA 1
ATOM 2382 C C . GLU B 1 135 ? -17.578 27.766 9.578 1 46.09 135 GLU B C 1
ATOM 2384 O O . GLU B 1 135 ? -17.938 28.5 8.664 1 46.09 135 GLU B O 1
ATOM 2389 N N . ALA B 1 136 ? -17.172 26.656 9.352 1 42.22 136 ALA B N 1
ATOM 2390 C CA . ALA B 1 136 ? -17.062 26.125 7.996 1 42.22 136 ALA B CA 1
ATOM 2391 C C . ALA B 1 136 ? -18.438 25.859 7.402 1 42.22 136 ALA B C 1
ATOM 2393 O O . ALA B 1 136 ? -18.688 26.141 6.23 1 42.22 136 ALA B O 1
ATOM 2394 N N . GLU B 1 137 ? -19.297 25.359 8.258 1 45.84 137 GLU B N 1
ATOM 2395 C CA . GLU B 1 137 ? -20.688 25.188 7.832 1 45.84 137 GLU B CA 1
ATOM 2396 C C . GLU B 1 137 ? -21.328 26.531 7.531 1 45.84 137 GLU B C 1
ATOM 2398 O O . GLU B 1 137 ? -22.078 26.656 6.551 1 45.84 137 GLU B O 1
ATOM 2403 N N . TYR B 1 138 ? -20.938 27.406 8.375 1 42.19 138 TYR B N 1
ATOM 2404 C CA . TYR B 1 138 ? -21.438 28.766 8.156 1 42.19 138 TYR B CA 1
ATOM 2405 C C . TYR B 1 138 ? -20.859 29.375 6.887 1 42.19 138 TYR B C 1
ATOM 2407 O O . TYR B 1 138 ? -21.594 29.969 6.09 1 42.19 138 TYR B O 1
ATOM 2415 N N . GLU B 1 139 ? -19.656 29.125 6.715 1 45.53 139 GLU B N 1
ATOM 2416 C CA . GLU B 1 139 ? -19.016 29.672 5.516 1 45.53 139 GLU B CA 1
ATOM 2417 C C . GLU B 1 139 ? -19.516 28.953 4.262 1 45.53 139 GLU B C 1
ATOM 2419 O O . GLU B 1 139 ? -19.766 29.578 3.238 1 45.53 139 GLU B O 1
ATOM 2424 N N . ALA B 1 140 ? -19.703 27.672 4.336 1 42.69 140 ALA B N 1
ATOM 2425 C CA . ALA B 1 140 ? -20.281 26.906 3.234 1 42.69 140 ALA B CA 1
ATOM 2426 C C . ALA B 1 140 ? -21.719 27.344 2.967 1 42.69 140 ALA B C 1
ATOM 2428 O O . ALA B 1 140 ? -22.125 27.469 1.811 1 42.69 140 ALA B O 1
ATOM 2429 N N . GLU B 1 141 ? -22.344 27.594 4.027 1 46.84 141 GLU B N 1
ATOM 2430 C CA . GLU B 1 141 ? -23.719 28.094 3.887 1 46.84 141 GLU B CA 1
ATOM 2431 C C . GLU B 1 141 ? -23.719 29.5 3.289 1 46.84 141 GLU B C 1
ATOM 2433 O O . GLU B 1 141 ? -24.578 29.812 2.459 1 46.84 141 GLU B O 1
ATOM 2438 N N . ARG B 1 142 ? -22.734 30.234 3.738 1 44.5 142 ARG B N 1
ATOM 2439 C CA . ARG B 1 142 ? -22.594 31.578 3.184 1 44.5 142 ARG B CA 1
ATOM 2440 C C . ARG B 1 142 ? -22.266 31.531 1.694 1 44.5 142 ARG B C 1
ATOM 2442 O O . ARG B 1 142 ? -22.859 32.281 0.901 1 44.5 142 ARG B O 1
ATOM 2449 N N . LEU B 1 143 ? -21.453 30.625 1.358 1 42.66 143 LEU B N 1
ATOM 2450 C CA . LEU B 1 143 ? -21.062 30.516 -0.043 1 42.66 143 LEU B CA 1
ATOM 2451 C C . LEU B 1 143 ? -22.188 29.922 -0.876 1 42.66 143 LEU B C 1
ATOM 2453 O O . LEU B 1 143 ? -22.406 30.328 -2.016 1 42.66 143 LEU B O 1
ATOM 2457 N N . ARG B 1 144 ? -22.891 29.031 -0.319 1 44.84 144 ARG B N 1
ATOM 2458 C CA . ARG B 1 144 ? -24.078 28.5 -0.976 1 44.84 144 ARG B CA 1
ATOM 2459 C C . ARG B 1 144 ? -25.125 29.578 -1.165 1 44.84 144 ARG B C 1
ATOM 2461 O O . ARG B 1 144 ? -25.781 29.641 -2.205 1 44.84 144 ARG B O 1
ATOM 2468 N N . THR B 1 145 ? -25.188 30.391 -0.223 1 44.41 145 THR B N 1
ATOM 2469 C CA . THR B 1 145 ? -26.141 31.5 -0.309 1 44.41 145 THR B CA 1
ATOM 2470 C C . THR B 1 145 ? -25.719 32.5 -1.383 1 44.41 145 THR B C 1
ATOM 2472 O O . THR B 1 145 ? -26.562 33.031 -2.107 1 44.41 145 THR B O 1
ATOM 2475 N N . ILE B 1 146 ? -24.516 32.656 -1.488 1 41.25 146 ILE B N 1
ATOM 2476 C CA . ILE B 1 146 ? -24.031 33.594 -2.521 1 41.25 146 ILE B CA 1
ATOM 2477 C C . ILE B 1 146 ? -24.297 33 -3.9 1 41.25 146 ILE B C 1
ATOM 2479 O O . ILE B 1 146 ? -24.734 33.688 -4.816 1 41.25 146 ILE B O 1
ATOM 2483 N N . GLU B 1 147 ? -24.125 31.703 -4.078 1 38.75 147 GLU B N 1
ATOM 2484 C CA . GLU B 1 147 ? -24.391 31.062 -5.359 1 38.75 147 GLU B CA 1
ATOM 2485 C C . GLU B 1 147 ? -25.875 31.094 -5.703 1 38.75 147 GLU B C 1
ATOM 2487 O O . GLU B 1 147 ? -26.25 31.328 -6.859 1 38.75 147 GLU B O 1
ATOM 2492 N N . GLU B 1 148 ? -26.641 31.016 -4.727 1 42 148 GLU B N 1
ATOM 2493 C CA . GLU B 1 148 ? -28.078 31.094 -4.984 1 42 148 GLU B CA 1
ATOM 2494 C C . GLU B 1 148 ? -28.5 32.531 -5.309 1 42 148 GLU B C 1
ATOM 2496 O O . GLU B 1 148 ? -29.406 32.75 -6.121 1 42 148 GLU B O 1
ATOM 2501 N N . THR B 1 149 ? -27.828 33.438 -4.691 1 39.44 149 THR B N 1
ATOM 2502 C CA . THR B 1 149 ? -28.219 34.812 -4.98 1 39.44 149 THR B CA 1
ATOM 2503 C C . THR B 1 149 ? -27.719 35.219 -6.363 1 39.44 149 THR B C 1
ATOM 2505 O O . THR B 1 149 ? -28.375 36.031 -7.043 1 39.44 149 THR B O 1
ATOM 2508 N N . GLU B 1 150 ? -26.625 34.781 -6.797 1 37.22 150 GLU B N 1
ATOM 2509 C CA . GLU B 1 150 ? -26.156 35.219 -8.109 1 37.22 150 GLU B CA 1
ATOM 2510 C C . GLU B 1 150 ? -27 34.625 -9.227 1 37.22 150 GLU B C 1
ATOM 2512 O O . GLU B 1 150 ? -27.078 35.188 -10.328 1 37.22 150 GLU B O 1
ATOM 2517 N N . VAL B 1 151 ? -27.703 33.562 -8.914 1 39 151 VAL B N 1
ATOM 2518 C CA . VAL B 1 151 ? -28.547 33.031 -9.984 1 39 151 VAL B CA 1
ATOM 2519 C C . VAL B 1 151 ? -29.781 33.906 -10.164 1 39 151 VAL B C 1
ATOM 2521 O O . VAL B 1 151 ? -30.438 33.844 -11.211 1 39 151 VAL B O 1
ATOM 2524 N N . CYS B 1 152 ? -30.203 34.469 -9.047 1 31.86 152 CYS B N 1
ATOM 2525 C CA . CYS B 1 152 ? -31.516 35.062 -9.234 1 31.86 152 CYS B CA 1
ATOM 2526 C C . CYS B 1 152 ? -31.406 36.406 -9.984 1 31.86 152 CYS B C 1
ATOM 2528 O O . CYS B 1 152 ? -32.406 37.125 -10.117 1 31.86 152 CYS B O 1
ATOM 2530 N N . ALA B 1 153 ? -30.359 36.906 -10.203 1 31.16 153 ALA B N 1
ATOM 2531 C CA . ALA B 1 153 ? -30.547 38.25 -10.727 1 31.16 153 ALA B CA 1
ATOM 2532 C C . ALA B 1 153 ? -31.234 38.219 -12.086 1 31.16 153 ALA B C 1
ATOM 2534 O O . ALA B 1 153 ? -30.641 38.562 -13.109 1 31.16 153 ALA B O 1
ATOM 2535 N N . PRO B 1 154 ? -32.125 37.156 -12.305 1 32.03 154 PRO B N 1
ATOM 2536 C CA . PRO B 1 154 ? -32.75 37.531 -13.578 1 32.03 154 PRO B CA 1
ATOM 2537 C C . PRO B 1 154 ? -33.406 38.875 -13.555 1 32.03 154 PRO B C 1
ATOM 2539 O O . PRO B 1 154 ? -33.5 39.5 -12.5 1 32.03 154 PRO B O 1
ATOM 2542 N N . ASN B 1 155 ? -34.75 39 -14.055 1 30.61 155 ASN B N 1
ATOM 2543 C CA . ASN B 1 155 ? -35.688 39.938 -14.641 1 30.61 155 ASN B CA 1
ATOM 2544 C C . ASN B 1 155 ? -36.375 40.781 -13.578 1 30.61 155 ASN B C 1
ATOM 2546 O O . ASN B 1 155 ? -37.469 40.438 -13.109 1 30.61 155 ASN B O 1
ATOM 2550 N N . TYR B 1 156 ? -35.875 41.25 -12.438 1 30.38 156 TYR B N 1
ATOM 2551 C CA . TYR B 1 156 ? -36.719 42.25 -11.781 1 30.38 156 TYR B CA 1
ATOM 2552 C C . TYR B 1 156 ? -37.125 43.312 -12.766 1 30.38 156 TYR B C 1
ATOM 2554 O O . TYR B 1 156 ? -36.281 43.875 -13.492 1 30.38 156 TYR B O 1
ATOM 2562 N N . GLY B 1 157 ? -38.344 43.25 -13.383 1 30.45 157 GLY B N 1
ATOM 2563 C CA . GLY B 1 157 ? -39.25 44.188 -13.977 1 30.45 157 GLY B CA 1
ATOM 2564 C C . GLY B 1 157 ? -39.219 45.562 -13.32 1 30.45 157 GLY B C 1
ATOM 2565 O O . GLY B 1 157 ? -38.938 45.688 -12.125 1 30.45 157 GLY B O 1
ATOM 2566 N N . CYS B 1 158 ? -38.875 46.625 -14.133 1 32.12 158 CYS B N 1
ATOM 2567 C CA . CYS B 1 158 ? -38.938 48.062 -14.047 1 32.12 158 CYS B CA 1
ATOM 2568 C C . CYS B 1 158 ? -40.312 48.531 -13.531 1 32.12 158 CYS B C 1
ATOM 2570 O O . CYS B 1 158 ? -41.344 48.188 -14.117 1 32.12 158 CYS B O 1
ATOM 2572 N N . ILE B 1 159 ? -40.562 48.469 -12.234 1 28.69 159 ILE B N 1
ATOM 2573 C CA . ILE B 1 159 ? -41.781 48.969 -11.633 1 28.69 159 ILE B CA 1
ATOM 2574 C C . ILE B 1 159 ? -42.062 50.406 -12.141 1 28.69 159 ILE B C 1
ATOM 2576 O O . ILE B 1 159 ? -41.219 51.312 -11.945 1 28.69 159 ILE B O 1
ATOM 2580 N N . THR B 1 160 ? -42.688 50.5 -13.469 1 27.22 160 THR B N 1
ATOM 2581 C CA . THR B 1 160 ? -43.375 51.688 -13.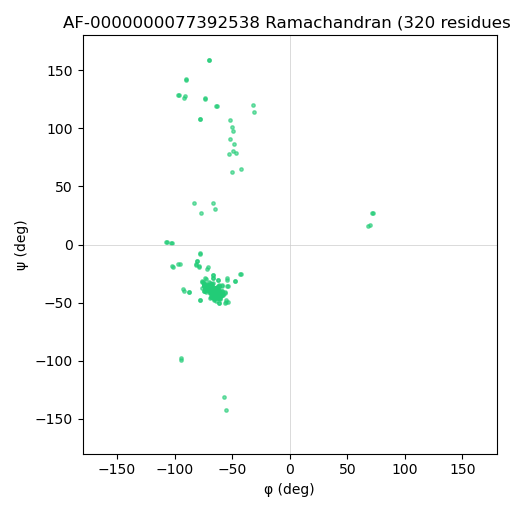938 1 27.22 160 THR B CA 1
ATOM 2582 C C . THR B 1 160 ? -44.438 52.125 -12.93 1 27.22 160 THR B C 1
ATOM 2584 O O . THR B 1 160 ? -45.312 51.344 -12.539 1 27.22 160 THR B O 1
ATOM 2587 N N . HIS B 1 161 ? -44 52.75 -11.883 1 25.7 161 HIS B N 1
ATOM 2588 C CA . HIS B 1 161 ? -44.969 53.5 -11.078 1 25.7 161 HIS B CA 1
ATOM 2589 C C . HIS B 1 161 ? -45.844 54.375 -11.961 1 25.7 161 HIS B C 1
ATOM 2591 O O . HIS B 1 161 ? -45.344 55.219 -12.711 1 25.7 161 HIS B O 1
ATOM 2597 N N . TYR B 1 162 ? -46.938 53.688 -12.438 1 23.38 162 TYR B N 1
ATOM 2598 C CA . TYR B 1 162 ? -48.125 54.531 -12.656 1 23.38 162 TYR B CA 1
ATOM 2599 C C . TYR B 1 162 ? -48.625 55.125 -11.344 1 23.38 162 TYR B C 1
ATOM 2601 O O . TYR B 1 162 ? -48.5 54.5 -10.289 1 23.38 162 TYR B O 1
#

Organism: Artemia franciscana (NCBI:txid6661)

Sequence (324 aa):
DRSDLMDQLTRSEEDKQTLTKSLFEAEYEAERLRTIEDKLRSVLRTMAALHTMSLSRRSVGRIIIEAVERSVDPQTKECNIIKFLATLQQSSSEMERLGTESLINLALSADRSDLMDQLTRSEEDKQTLTKSFFEAEYEAERLRTIEETEVCAPNYGCITHYDRSDLMDQLTRSEEDKQTLTKSLFEAEYEAERLRTIEDKLRSVLRTMAALHTMSLSRRSVGRIIIEAVERSVDPQTKECNIIKFLATLQQSSSEMERLGTESLINLALSADRSDLMDQLTRSEEDKQTLTKSFFEAEYEAERLRTIEETEVCAPNYGCITHY

Secondary structure (DSSP, 8-state):
-HHHHHHHHHHHHHHHHHHHHHHHHHHHHHHHHHHHHHHHHHHHHHHHHHGGGT--HHHHHHHHHHHHHHHB-TTT--B-HHHHHHHHHHHHHHHHHHHHHHHHHHHHHIIIIIHHHHHHHHHHHHHHHHHHHHHHHHHHHHHHHHHHHHHT-S--------/-HHHHHHHHHHHHHHHHHHHHHHHHHHHHHHHHHHHHHHHHHHHHHHHHHGGGT--HHHHHHHHHHHHHHHB-TTT--B-HHHHHHHHHHHHHHHHHHHHHHHHHHHHHIIIIIHHHHHHHHHHHHHHHHHHHHHHHHHHHHHHHHHHHHHT-S--------

Radius of gyration: 31.09 Å; Cα contacts (8 Å, |Δi|>4): 224; chains: 2; bounding box: 90×106×82 Å

Nearest PDB structures (foldseek):
  2efk-assembly1_A-2  TM=2.784E-01  e=5.214E+00  Homo sapiens
  5c5b-assembly2_D  TM=2.432E-01  e=5.214E+00  Homo sapiens
  2efk-assembly1_A-2  TM=2.787E-01  e=5.210E+00  Homo sapiens
  5c5b-assembly2_D  TM=2.420E-01  e=5.210E+00  Homo sapiens